Protein 5GUY (pdb70)

Foldseek 3Di:
DEEEEEPLVQLNVLLVVVCVVVVHCYEYDVVNYFLPLVRLLVSLQVRALDYAYAYPQLSSLLSNLVSNVVSNNAHEYEAAQCADPSVVLQDPVRCVVCVVRSDSVNSSLVSNLPGRHQYEYEHEAAEDADAADCQKDWDPPDHDHAYHYSNNVSVVVVVCVPDPTNRSYYTYIHRPPDDD/DEEEEEPCVQLVVLLVVVCLVVVDAYEYEPADPVSVVSVHNYFHHALLPLVSLLVSLLVRAQDYAYEYPQLSSLLSNLVSNVVRNHAHEYEAAQCADPSVVVDDPVCCVVCVVVSVSVNSSLVSNLPGRHFYEYEHEAAEDADADDCQKDWDDPDRDHAHDYSNNVSVVVVVCVPDPTNHSYYTYIHRPPDDD

Secondary structure (DSSP, 8-state):
--EEEES---HHHHHHHHHHTTT--EEEE--EE---HHHHHHHHHHH-TTPEEEE--HHHHHHHHHHHHHTT----EE--TTSGGGGGGS-HHHHHHHHHHHHHHHHHHHHHHTSSS--EEEEE-EEE-SPP-S--EEE-SS----EEEHHHHHHHHHHHHTSS--TTEEEEEEBTT---/--EEEES---HHHHHHHHHHHHT--EEEEE----GGGGT-EEEES-TT-HHHHHHHHHHH-TTPEEEE--HHHHHHHHHHHHHTT----EE--TTSGGGGGGS-HHHHHHHHHHHHHHHHHHHHHHTSSS--EEEEE-EEE-----S--EEE-S-----EEEHHHHHHHHHHHHTSS--TTEEEEEEBTT---

Solvent-accessible surface area: 17509 Å² total

Radius of gyration: 24.45 Å; Cα contacts (8 Å, |Δi|>4): 806; chains: 2; bounding box: 55×35×74 Å

InterPro domains:
  IPR016040 NAD(P)-binding domain [PF13460] (8-190)
  IPR036291 NAD(P)-binding domain superfamily [SSF51735] (5-202)

Structure (mmCIF, N/CA/C/O backbone):
data_5GUY
#
_entry.id   5GUY
#
_cell.length_a   39.686
_cell.length_b   67.836
_cell.length_c   64.381
_cell.angle_alpha   90.00
_cell.angle_beta   90.35
_cell.angle_gamma   90.00
#
_symmetry.space_group_name_H-M   'P 1 21 1'
#
loop_
_entity.id
_entity.type
_entity.pdbx_description
1 polymer 'Uncharacterized protein chuY'
2 water water
#
loop_
_atom_site.group_PDB
_atom_site.id
_atom_site.type_symbol
_atom_site.label_atom_id
_atom_site.label_alt_id
_atom_site.label_comp_id
_atom_site.label_asym_id
_atom_site.label_entity_id
_atom_site.label_seq_id
_atom_site.pdbx_PDB_ins_code
_atom_site.Cartn_x
_atom_site.Cartn_y
_atom_site.Cartn_z
_atom_site.occupancy
_atom_site.B_iso_or_equiv
_atom_site.auth_seq_id
_atom_site.auth_comp_id
_atom_site.auth_asym_id
_atom_site.auth_atom_id
_atom_site.pdbx_PDB_model_num
ATOM 9 N N . THR A 1 2 ? 49.332 42.756 -5.988 1.00 44.16 2 THR A N 1
ATOM 10 C CA . THR A 1 2 ? 48.719 41.498 -5.577 1.00 38.38 2 THR A CA 1
ATOM 11 C C . THR A 1 2 ? 47.595 41.734 -4.577 1.00 34.97 2 THR A C 1
ATOM 12 O O . THR A 1 2 ? 47.716 42.585 -3.690 1.00 36.25 2 THR A O 1
ATOM 16 N N . PRO A 1 3 ? 46.484 40.997 -4.724 1.00 35.21 3 PRO A N 1
ATOM 17 C CA . PRO A 1 3 ? 45.403 41.082 -3.726 1.00 32.77 3 PRO A CA 1
ATOM 18 C C . PRO A 1 3 ? 45.792 40.493 -2.359 1.00 26.44 3 PRO A C 1
ATOM 19 O O . PRO A 1 3 ? 46.481 39.470 -2.262 1.00 25.12 3 PRO A O 1
ATOM 23 N N . TRP A 1 4 ? 45.362 41.167 -1.305 1.00 26.12 4 TRP A N 1
ATOM 24 C CA . TRP A 1 4 ? 45.447 40.624 0.043 1.00 26.67 4 TRP A CA 1
ATOM 25 C C . TRP A 1 4 ? 44.048 40.198 0.457 1.00 26.20 4 TRP A C 1
ATOM 26 O O . TRP A 1 4 ? 43.106 40.975 0.351 1.00 27.25 4 TRP A O 1
ATOM 37 N N . LEU A 1 5 ? 43.911 38.957 0.908 1.00 24.13 5 LEU A N 1
ATOM 38 C CA . LEU A 1 5 ? 42.681 38.506 1.535 1.00 21.62 5 LEU A CA 1
ATOM 39 C C . LEU A 1 5 ? 42.893 38.424 3.048 1.00 23.08 5 LEU A C 1
ATOM 40 O O . LEU A 1 5 ? 43.650 37.577 3.524 1.00 24.42 5 LEU A O 1
ATOM 45 N N . LEU A 1 6 ? 42.242 39.308 3.800 1.00 21.07 6 LEU A N 1
ATOM 46 C CA . LEU A 1 6 ? 42.452 39.383 5.242 1.00 20.83 6 LEU A CA 1
ATOM 47 C C . LEU A 1 6 ? 41.433 38.564 6.010 1.00 21.34 6 LEU A C 1
ATOM 48 O O . LEU A 1 6 ? 40.259 38.542 5.665 1.00 24.07 6 LEU A O 1
ATOM 53 N N . PHE A 1 7 ? 41.898 37.875 7.042 1.00 20.08 7 PHE A N 1
ATOM 54 C CA . PHE A 1 7 ? 41.016 37.235 8.009 1.00 21.77 7 PHE A CA 1
ATOM 55 C C . PHE A 1 7 ? 41.310 37.815 9.396 1.00 22.40 7 PHE A C 1
ATOM 56 O O . PHE A 1 7 ? 42.470 37.981 9.766 1.00 22.53 7 PHE A O 1
ATOM 64 N N . GLY A 1 8 ? 40.262 38.170 10.135 1.00 22.94 8 GLY A N 1
ATOM 65 C CA . GLY A 1 8 ? 40.428 38.831 11.416 1.00 23.55 8 GLY A CA 1
ATOM 66 C C . GLY A 1 8 ? 40.916 40.264 11.303 1.00 25.11 8 GLY A C 1
ATOM 67 O O . GLY A 1 8 ? 41.726 40.713 12.098 1.00 25.01 8 GLY A O 1
ATOM 68 N N . ALA A 1 9 ? 40.400 40.999 10.327 1.00 29.62 9 ALA A N 1
ATOM 69 C CA . ALA A 1 9 ? 40.896 42.342 10.053 1.00 26.91 9 ALA A CA 1
ATOM 70 C C . ALA A 1 9 ? 39.984 43.423 10.606 1.00 32.21 9 ALA A C 1
ATOM 71 O O . ALA A 1 9 ? 39.974 44.545 10.101 1.00 36.23 9 ALA A O 1
ATOM 73 N N . GLY A 1 10 ? 39.214 43.090 11.636 1.00 35.46 10 GLY A N 1
ATOM 74 C CA . GLY A 1 10 ? 38.323 44.054 12.264 1.00 36.97 10 GLY A CA 1
ATOM 75 C C . GLY A 1 10 ? 39.060 45.219 12.902 1.00 37.95 10 GLY A C 1
ATOM 76 O O . GLY A 1 10 ? 38.810 45.578 14.057 1.00 43.90 10 GLY A O 1
ATOM 77 N N . GLY A 1 13 ? 43.046 45.920 15.821 1.00 28.68 13 GLY A N 1
ATOM 78 C CA . GLY A 1 13 ? 44.017 44.836 15.899 1.00 27.19 13 GLY A CA 1
ATOM 79 C C . GLY A 1 13 ? 45.101 44.917 14.836 1.00 26.21 13 GLY A C 1
ATOM 80 O O . GLY A 1 13 ? 45.156 45.876 14.057 1.00 27.58 13 GLY A O 1
ATOM 81 N N . VAL A 1 14 ? 45.972 43.917 14.798 1.00 25.14 14 VAL A N 1
ATOM 82 C CA . VAL A 1 14 ? 46.988 43.851 13.743 1.00 24.55 14 VAL A CA 1
ATOM 83 C C . VAL A 1 14 ? 46.381 43.803 12.330 1.00 22.06 14 VAL A C 1
ATOM 84 O O . VAL A 1 14 ? 46.867 44.459 11.407 1.00 21.99 14 VAL A O 1
ATOM 88 N N . GLY A 1 15 ? 45.302 43.047 12.175 1.00 24.46 15 GLY A N 1
ATOM 89 C CA . GLY A 1 15 ? 44.626 42.922 10.897 1.00 23.27 15 GLY A CA 1
ATOM 90 C C . GLY A 1 15 ? 44.070 44.241 10.405 1.00 25.09 15 GLY A C 1
ATOM 91 O O . GLY A 1 15 ? 44.200 44.576 9.232 1.00 28.22 15 GLY A O 1
ATOM 92 N N . ALA A 1 16 ? 43.457 44.997 11.306 1.00 25.71 16 ALA A N 1
ATOM 93 C CA . ALA A 1 16 ? 42.965 46.324 10.979 1.00 27.44 16 ALA A CA 1
ATOM 94 C C . ALA A 1 16 ? 44.107 47.249 10.547 1.00 29.74 16 ALA A C 1
ATOM 95 O O . ALA A 1 16 ? 43.977 47.984 9.558 1.00 29.81 16 ALA A O 1
ATOM 97 N N . ARG A 1 17 ? 45.220 47.217 11.279 1.00 26.26 17 ARG A N 1
ATOM 98 C CA . ARG A 1 17 ? 46.383 48.025 10.905 1.00 29.07 17 ARG A CA 1
ATOM 99 C C . ARG A 1 17 ? 46.933 47.571 9.552 1.00 26.08 17 ARG A C 1
ATOM 100 O O . ARG A 1 17 ? 47.540 48.344 8.813 1.00 26.73 17 ARG A O 1
ATOM 108 N N . THR A 1 18 ? 46.712 46.305 9.235 1.00 23.97 18 THR A N 1
ATOM 109 C CA . THR A 1 18 ? 47.194 45.753 7.988 1.00 23.76 18 THR A CA 1
ATOM 110 C C . THR A 1 18 ? 46.265 46.213 6.889 1.00 25.42 18 THR A C 1
ATOM 111 O O . THR A 1 18 ? 46.698 46.460 5.770 1.00 25.69 18 THR A O 1
ATOM 115 N N . LEU A 1 19 ? 44.981 46.328 7.218 1.00 26.94 19 LEU A N 1
ATOM 116 C CA . LEU A 1 19 ? 43.997 46.869 6.285 1.00 31.20 19 LEU A CA 1
ATOM 117 C C . LEU A 1 19 ? 44.372 48.294 5.886 1.00 29.66 19 LEU A C 1
ATOM 118 O O . LEU A 1 19 ? 44.318 48.653 4.716 1.00 30.04 19 LEU A O 1
ATOM 123 N N . GLU A 1 20 ? 44.783 49.086 6.867 1.00 29.67 20 GLU A N 1
ATOM 124 C CA . GLU A 1 20 ? 45.199 50.467 6.634 1.00 31.53 20 GLU A CA 1
ATOM 125 C C . GLU A 1 20 ? 46.382 50.613 5.674 1.00 34.58 20 GLU A C 1
ATOM 126 O O . GLU A 1 20 ? 46.308 51.359 4.687 1.00 34.44 20 GLU A O 1
ATOM 132 N N . LEU A 1 21 ? 47.475 49.915 5.969 1.00 35.97 21 LEU A N 1
ATOM 133 C CA . LEU A 1 21 ? 48.620 49.909 5.069 1.00 31.69 21 LEU A CA 1
ATOM 134 C C . LEU A 1 21 ? 48.199 49.580 3.654 1.00 32.64 21 LEU A C 1
ATOM 135 O O . LEU A 1 21 ? 48.599 50.254 2.718 1.00 38.96 21 LEU A O 1
ATOM 140 N N . ALA A 1 22 ? 47.382 48.547 3.499 1.00 33.59 22 ALA A N 1
ATOM 141 C CA . ALA A 1 22 ? 46.924 48.143 2.172 1.00 35.39 22 ALA A CA 1
ATOM 142 C C . ALA A 1 22 ? 46.158 49.282 1.502 1.00 35.15 22 ALA A C 1
ATOM 143 O O . ALA A 1 22 ? 46.349 49.557 0.318 1.00 36.26 22 ALA A O 1
ATOM 145 N N . LEU A 1 23 ? 45.293 49.939 2.268 1.00 37.21 23 LEU A N 1
ATOM 146 C CA . LEU A 1 23 ? 44.499 51.047 1.750 1.00 35.98 23 LEU A CA 1
ATOM 147 C C . LEU A 1 23 ? 45.381 52.240 1.401 1.00 39.11 23 LEU A C 1
ATOM 148 O O . LEU A 1 23 ? 45.175 52.900 0.383 1.00 44.18 23 LEU A O 1
ATOM 153 N N . ALA A 1 24 ? 46.365 52.512 2.252 1.00 35.83 24 ALA A N 1
ATOM 154 C CA . ALA A 1 24 ? 47.281 53.625 2.036 1.00 33.71 24 ALA A CA 1
ATOM 155 C C . ALA A 1 24 ? 48.219 53.347 0.867 1.00 38.30 24 ALA A C 1
ATOM 156 O O . ALA A 1 24 ? 49.057 54.180 0.519 1.00 48.77 24 ALA A O 1
ATOM 158 N N . GLU A 1 25 ? 47.988 52.265 0.177 1.00 37.45 25 GLU A N 1
ATOM 159 C CA . GLU A 1 25 ? 48.824 51.798 -0.880 1.00 39.13 25 GLU A CA 1
ATOM 160 C C . GLU A 1 25 ? 48.049 51.553 -2.094 1.00 35.96 25 GLU A C 1
ATOM 161 O O . GLU A 1 25 ? 48.589 51.240 -3.091 1.00 38.27 25 GLU A O 1
ATOM 167 N N . GLN A 1 26 ? 46.750 51.673 -1.971 1.00 37.93 26 GLN A N 1
ATOM 168 C CA . GLN A 1 26 ? 45.822 51.439 -3.089 1.00 39.99 26 GLN A CA 1
ATOM 169 C C . GLN A 1 26 ? 45.801 49.994 -3.622 1.00 36.11 26 GLN A C 1
ATOM 170 O O . GLN A 1 26 ? 45.521 49.746 -4.798 1.00 36.80 26 GLN A O 1
ATOM 172 N N . ARG A 1 27 ? 46.064 49.051 -2.725 1.00 36.74 27 ARG A N 1
ATOM 173 C CA . ARG A 1 27 ? 46.057 47.628 -3.037 1.00 33.96 27 ARG A CA 1
ATOM 174 C C . ARG A 1 27 ? 44.646 47.063 -2.879 1.00 31.62 27 ARG A C 1
ATOM 175 O O . ARG A 1 27 ? 43.962 47.390 -1.909 1.00 34.89 27 ARG A O 1
ATOM 183 N N . PRO A 1 28 ? 44.198 46.215 -3.825 1.00 28.50 28 PRO A N 1
ATOM 184 C CA . PRO A 1 28 ? 42.873 45.594 -3.682 1.00 26.08 28 PRO A CA 1
ATOM 185 C C . PRO A 1 28 ? 42.856 44.617 -2.506 1.00 31.55 28 PRO A C 1
ATOM 186 O O . PRO A 1 28 ? 43.795 43.843 -2.322 1.00 31.47 28 PRO A O 1
ATOM 190 N N . VAL A 1 29 ? 41.804 44.669 -1.703 1.00 31.07 29 VAL A N 1
ATOM 191 C CA . VAL A 1 29 ? 41.747 43.876 -0.485 1.00 29.31 29 VAL A CA 1
ATOM 192 C C . VAL A 1 29 ? 40.404 43.191 -0.317 1.00 28.67 29 VAL A C 1
ATOM 193 O O . VAL A 1 29 ? 39.364 43.837 -0.420 1.00 29.24 29 VAL A O 1
ATOM 197 N N . VAL A 1 30 ? 40.426 41.885 -0.068 1.00 26.97 30 VAL A N 1
ATOM 198 C CA . VAL A 1 30 ? 39.225 41.182 0.363 1.00 27.30 30 VAL A CA 1
ATOM 199 C C . VAL A 1 30 ? 39.336 40.924 1.865 1.00 29.47 30 VAL A C 1
ATOM 200 O O . VAL A 1 30 ? 40.416 40.633 2.369 1.00 26.60 30 VAL A O 1
ATOM 204 N N . ALA A 1 31 ? 38.233 41.055 2.586 1.00 27.33 31 ALA A N 1
ATOM 205 C CA . ALA A 1 31 ? 38.259 40.802 4.011 1.00 25.02 31 ALA A CA 1
ATOM 206 C C . ALA A 1 31 ? 37.038 39.990 4.371 1.00 29.34 31 ALA A C 1
ATOM 207 O O . ALA A 1 31 ? 35.987 40.173 3.770 1.00 31.15 31 ALA A O 1
ATOM 209 N N . VAL A 1 32 ? 37.178 39.069 5.319 1.00 28.56 32 VAL A N 1
ATOM 210 C CA . VAL A 1 32 ? 36.008 38.498 5.962 1.00 27.18 32 VAL A CA 1
ATOM 211 C C . VAL A 1 32 ? 35.851 39.206 7.291 1.00 29.17 32 VAL A C 1
ATOM 212 O O . VAL A 1 32 ? 36.782 39.259 8.085 1.00 28.32 32 VAL A O 1
ATOM 216 N N . ILE A 1 33 ? 34.678 39.796 7.498 1.00 34.93 33 ILE A N 1
ATOM 217 C CA . ILE A 1 33 ? 34.404 40.609 8.677 1.00 33.20 33 ILE A CA 1
ATOM 218 C C . ILE A 1 33 ? 33.005 40.331 9.211 1.00 35.63 33 ILE A C 1
ATOM 219 O O . ILE A 1 33 ? 32.838 39.893 10.350 1.00 42.29 33 ILE A O 1
ATOM 224 N N . VAL A 1 47 ? 37.155 48.451 0.060 1.00 32.18 47 VAL A N 1
ATOM 225 C CA . VAL A 1 47 ? 37.503 47.027 0.146 1.00 33.73 47 VAL A CA 1
ATOM 226 C C . VAL A 1 47 ? 36.283 46.095 0.135 1.00 29.48 47 VAL A C 1
ATOM 227 O O . VAL A 1 47 ? 35.285 46.365 0.800 1.00 32.28 47 VAL A O 1
ATOM 231 N N . GLN A 1 48 ? 36.386 45.008 -0.634 1.00 26.01 48 GLN A N 1
ATOM 232 C CA . GLN A 1 48 ? 35.353 43.984 -0.735 1.00 24.97 48 GLN A CA 1
ATOM 233 C C . GLN A 1 48 ? 35.223 43.141 0.537 1.00 30.67 48 GLN A C 1
ATOM 234 O O . GLN A 1 48 ? 35.996 42.192 0.752 1.00 30.27 48 GLN A O 1
ATOM 237 N N . VAL A 1 49 ? 34.238 43.474 1.365 1.00 26.58 49 VAL A N 1
ATOM 238 C CA . VAL A 1 49 ? 33.981 42.737 2.598 1.00 28.95 49 VAL A CA 1
ATOM 239 C C . VAL A 1 49 ? 32.953 41.606 2.461 1.00 28.16 49 VAL A C 1
ATOM 240 O O . VAL A 1 49 ? 31.856 41.816 1.975 1.00 31.96 49 VAL A O 1
ATOM 244 N N . PHE A 1 50 ? 33.316 40.404 2.892 1.00 29.56 50 PHE A N 1
ATOM 245 C CA . PHE A 1 50 ? 32.378 39.281 2.950 1.00 28.96 50 PHE A CA 1
ATOM 246 C C . PHE A 1 50 ? 31.887 39.052 4.378 1.00 28.54 50 PHE A C 1
ATOM 247 O O . PHE A 1 50 ? 32.567 39.418 5.344 1.00 31.68 50 PHE A O 1
ATOM 255 N N . CYS A 1 55 ? 35.347 31.020 9.617 1.00 34.06 55 CYS A N 1
ATOM 256 C CA . CYS A 1 55 ? 34.847 29.752 10.162 1.00 39.32 55 CYS A CA 1
ATOM 257 C C . CYS A 1 55 ? 33.683 29.148 9.366 1.00 44.09 55 CYS A C 1
ATOM 258 O O . CYS A 1 55 ? 33.454 27.928 9.391 1.00 42.03 55 CYS A O 1
ATOM 261 N N . ASP A 1 56 ? 32.937 30.017 8.684 1.00 44.24 56 ASP A N 1
ATOM 262 C CA . ASP A 1 56 ? 31.815 29.605 7.853 1.00 40.01 56 ASP A CA 1
ATOM 263 C C . ASP A 1 56 ? 32.379 29.254 6.483 1.00 39.44 56 ASP A C 1
ATOM 264 O O . ASP A 1 56 ? 32.774 30.142 5.725 1.00 39.42 56 ASP A O 1
ATOM 269 N N . ALA A 1 57 ? 32.436 27.966 6.166 1.00 36.60 57 ALA A N 1
ATOM 270 C CA . ALA A 1 57 ? 33.102 27.539 4.938 1.00 36.27 57 ALA A CA 1
ATOM 271 C C . ALA A 1 57 ? 32.544 28.234 3.700 1.00 38.95 57 ALA A C 1
ATOM 272 O O . ALA A 1 57 ? 33.263 28.438 2.725 1.00 38.08 57 ALA A O 1
ATOM 274 N N . SER A 1 58 ? 31.268 28.610 3.747 1.00 39.09 58 SER A N 1
ATOM 275 C CA . SER A 1 58 ? 30.611 29.210 2.595 1.00 38.76 58 SER A CA 1
ATOM 276 C C . SER A 1 58 ? 31.151 30.619 2.392 1.00 38.24 58 SER A C 1
ATOM 277 O O . SER A 1 58 ? 31.490 31.037 1.276 1.00 34.32 58 SER A O 1
ATOM 280 N N . VAL A 1 59 ? 31.226 31.349 3.492 1.00 37.56 59 VAL A N 1
ATOM 281 C CA . VAL A 1 59 ? 31.814 32.668 3.478 1.00 36.87 59 VAL A CA 1
ATOM 282 C C . VAL A 1 59 ? 33.283 32.581 3.063 1.00 33.93 59 VAL A C 1
ATOM 283 O O . VAL A 1 59 ? 33.714 33.276 2.145 1.00 32.34 59 VAL A O 1
ATOM 287 N N . VAL A 1 60 ? 34.038 31.704 3.720 1.00 32.55 60 VAL A N 1
ATOM 288 C CA . VAL A 1 60 ? 35.461 31.547 3.431 1.00 31.98 60 VAL A CA 1
ATOM 289 C C . VAL A 1 60 ? 35.745 31.100 1.989 1.00 30.48 60 VAL A C 1
ATOM 290 O O . VAL A 1 60 ? 36.616 31.666 1.335 1.00 29.67 60 VAL A O 1
ATOM 294 N N . ALA A 1 61 ? 35.005 30.111 1.490 1.00 31.98 61 ALA A N 1
ATOM 295 C CA . ALA A 1 61 ? 35.103 29.719 0.078 1.00 29.85 61 ALA A CA 1
ATOM 296 C C . ALA A 1 61 ? 34.805 30.891 -0.848 1.00 31.42 61 ALA A C 1
ATOM 297 O O . ALA A 1 61 ? 35.515 31.109 -1.833 1.00 32.03 61 ALA A O 1
ATOM 299 N N . ALA A 1 62 ? 33.750 31.638 -0.534 1.00 31.84 62 ALA A N 1
ATOM 300 C CA . ALA A 1 62 ? 33.363 32.791 -1.338 1.00 30.78 62 ALA A CA 1
ATOM 301 C C . ALA A 1 62 ? 34.524 33.765 -1.473 1.00 31.21 62 ALA A C 1
ATOM 302 O O . ALA A 1 62 ? 34.961 34.060 -2.587 1.00 29.95 62 ALA A O 1
ATOM 304 N N . ALA A 1 63 ? 35.040 34.233 -0.334 1.00 32.69 63 ALA A N 1
ATOM 305 C CA . ALA A 1 63 ? 36.138 35.211 -0.306 1.00 28.15 63 ALA A CA 1
ATOM 306 C C . ALA A 1 63 ? 37.421 34.749 -1.008 1.00 26.77 63 ALA A C 1
ATOM 307 O O . ALA A 1 63 ? 38.162 35.567 -1.544 1.00 30.02 63 ALA A O 1
ATOM 309 N N . CYS A 1 64 ? 37.675 33.447 -1.023 1.00 29.72 64 CYS A N 1
ATOM 310 C CA . CYS A 1 64 ? 38.840 32.907 -1.734 1.00 30.48 64 CYS A CA 1
ATOM 311 C C . CYS A 1 64 ? 38.685 33.021 -3.248 1.00 29.96 64 CYS A C 1
ATOM 312 O O . CYS A 1 64 ? 39.664 33.150 -3.982 1.00 30.54 64 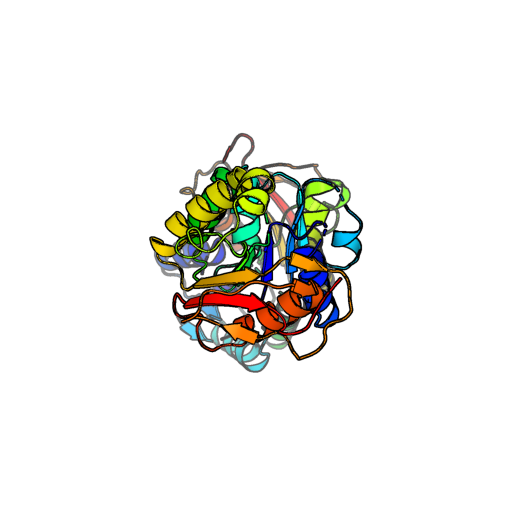CYS A O 1
ATOM 315 N N . ARG A 1 65 ? 37.442 32.968 -3.710 1.00 31.27 65 ARG A N 1
ATOM 316 C CA . ARG A 1 65 ? 37.145 33.193 -5.120 1.00 34.48 65 ARG A CA 1
ATOM 317 C C . ARG A 1 65 ? 37.337 34.676 -5.492 1.00 32.84 65 ARG A C 1
ATOM 318 O O . ARG A 1 65 ? 38.058 34.985 -6.444 1.00 35.90 65 ARG A O 1
ATOM 320 N N . ALA A 1 66 ? 36.713 35.581 -4.734 1.00 29.60 66 ALA A N 1
ATOM 321 C CA . ALA A 1 66 ? 36.844 37.023 -4.973 1.00 27.51 66 ALA A CA 1
ATOM 322 C C . ALA A 1 66 ? 38.296 37.495 -5.007 1.00 28.99 66 ALA A C 1
ATOM 323 O O . ALA A 1 66 ? 38.672 38.286 -5.859 1.00 30.19 66 ALA A O 1
ATOM 325 N N . ALA A 1 67 ? 39.108 36.998 -4.080 1.00 30.97 67 ALA A N 1
ATOM 326 C CA . ALA A 1 67 ? 40.517 37.385 -3.993 1.00 31.48 67 ALA A CA 1
ATOM 327 C C . ALA A 1 67 ? 41.305 37.006 -5.252 1.00 32.77 67 ALA A C 1
ATOM 328 O O . ALA A 1 67 ? 42.157 37.765 -5.717 1.00 32.36 67 ALA A O 1
ATOM 330 N N . GLY A 1 68 ? 41.004 35.836 -5.809 1.00 32.15 68 GLY A N 1
ATOM 331 C CA . GLY A 1 68 ? 41.727 35.342 -6.960 1.00 32.12 68 GLY A CA 1
ATOM 332 C C . GLY A 1 68 ? 42.831 34.415 -6.504 1.00 36.40 68 GLY A C 1
ATOM 333 O O . GLY A 1 68 ? 43.360 34.564 -5.402 1.00 35.07 68 GLY A O 1
ATOM 334 N N . PRO A 1 69 ? 43.204 33.455 -7.355 1.00 34.70 69 PRO A N 1
ATOM 335 C CA . PRO A 1 69 ? 44.158 32.422 -6.955 1.00 33.26 69 PRO A CA 1
ATOM 336 C C . PRO A 1 69 ? 45.556 33.000 -6.787 1.00 31.67 69 PRO A C 1
ATOM 337 O O . PRO A 1 69 ? 46.492 32.286 -6.439 1.00 31.78 69 PRO A O 1
ATOM 341 N N . ASP A 1 70 ? 45.690 34.291 -7.052 1.00 31.38 70 ASP A N 1
ATOM 342 C CA . ASP A 1 70 ? 46.975 34.962 -6.943 1.00 31.00 70 ASP A CA 1
ATOM 343 C C . ASP A 1 70 ? 47.052 35.782 -5.655 1.00 29.56 70 ASP A C 1
ATOM 344 O O . ASP A 1 70 ? 48.047 36.455 -5.392 1.00 29.41 70 ASP A O 1
ATOM 349 N N . ALA A 1 71 ? 45.999 35.716 -4.848 1.00 28.10 71 ALA A N 1
ATOM 350 C CA . ALA A 1 71 ? 45.953 36.470 -3.603 1.00 27.06 71 ALA A CA 1
ATOM 351 C C . ALA A 1 71 ? 46.970 35.963 -2.595 1.00 26.24 71 ALA A C 1
ATOM 352 O O . ALA A 1 71 ? 47.394 34.805 -2.640 1.00 26.31 71 ALA A O 1
ATOM 354 N N . LEU A 1 72 ? 47.374 36.845 -1.692 1.00 25.42 72 LEU A N 1
ATOM 355 C CA . LEU A 1 72 ? 48.081 36.422 -0.499 1.00 22.59 72 LEU A CA 1
ATOM 356 C C . LEU A 1 72 ? 47.077 36.440 0.629 1.00 20.66 72 LEU A C 1
ATOM 357 O O . LEU A 1 72 ? 46.401 37.438 0.830 1.00 21.53 72 LEU A O 1
ATOM 362 N N . ILE A 1 73 ? 46.959 35.340 1.360 1.00 20.72 73 ILE A N 1
ATOM 363 C CA . ILE A 1 73 ? 46.142 35.358 2.565 1.00 19.69 73 ILE A CA 1
ATOM 364 C C . ILE A 1 73 ? 46.936 35.867 3.757 1.00 18.25 73 ILE A C 1
ATOM 365 O O . ILE A 1 73 ? 48.075 35.458 3.985 1.00 17.40 73 ILE A O 1
ATOM 370 N N . ILE A 1 74 ? 46.338 36.779 4.510 1.00 16.68 74 ILE A N 1
ATOM 371 C CA . ILE A 1 74 ? 46.934 37.227 5.758 1.00 16.59 74 ILE A CA 1
ATOM 372 C C . ILE A 1 74 ? 45.964 36.989 6.906 1.00 18.70 74 ILE A C 1
ATOM 373 O O . ILE A 1 74 ? 44.882 37.582 6.956 1.00 19.13 74 ILE A O 1
ATOM 378 N N . SER A 1 75 ? 46.345 36.103 7.816 1.00 16.01 75 SER A N 1
ATOM 379 C CA . SER A 1 75 ? 45.459 35.732 8.908 1.00 17.83 75 SER A CA 1
ATOM 380 C C . SER A 1 75 ? 45.959 36.310 10.217 1.00 15.78 75 SER A C 1
ATOM 381 O O . SER A 1 75 ? 47.114 36.134 10.580 1.00 13.03 75 SER A O 1
ATOM 384 N N . THR A 1 76 ? 45.072 37.010 10.915 1.00 19.36 76 THR A N 1
ATOM 385 C CA . THR A 1 76 ? 45.391 37.634 12.191 1.00 17.64 76 THR A CA 1
ATOM 386 C C . THR A 1 76 ? 44.235 37.459 13.183 1.00 19.75 76 THR A C 1
ATOM 387 O O . THR A 1 76 ? 43.872 38.397 13.897 1.00 24.38 76 THR A O 1
ATOM 399 N N . ASP A 1 82 ? 38.302 29.031 16.405 1.00 28.11 82 ASP A N 1
ATOM 400 C CA . ASP A 1 82 ? 39.667 29.178 16.899 1.00 26.11 82 ASP A CA 1
ATOM 401 C C . ASP A 1 82 ? 40.594 28.381 16.006 1.00 26.75 82 ASP A C 1
ATOM 402 O O . ASP A 1 82 ? 41.094 28.877 14.991 1.00 28.68 82 ASP A O 1
ATOM 404 N N . TYR A 1 83 ? 40.824 27.133 16.392 1.00 26.21 83 TYR A N 1
ATOM 405 C CA . TYR A 1 83 ? 41.500 26.211 15.508 1.00 24.44 83 TYR A CA 1
ATOM 406 C C . TYR A 1 83 ? 40.611 25.978 14.287 1.00 23.42 83 TYR A C 1
ATOM 407 O O . TYR A 1 83 ? 41.098 25.848 13.167 1.00 21.45 83 TYR A O 1
ATOM 416 N N . LEU A 1 84 ? 39.301 25.941 14.512 1.00 27.28 84 LEU A N 1
ATOM 417 C CA . LEU A 1 84 ? 38.361 25.604 13.445 1.00 27.93 84 LEU A CA 1
ATOM 418 C C . LEU A 1 84 ? 38.355 26.656 12.334 1.00 25.96 84 LEU A C 1
ATOM 419 O O . LEU A 1 84 ? 38.302 26.312 11.153 1.00 26.25 84 LEU A O 1
ATOM 421 N N . ALA A 1 85 ? 38.409 27.929 12.715 1.00 29.12 85 ALA A N 1
ATOM 422 C CA . ALA A 1 85 ? 38.426 29.010 11.733 1.00 26.14 85 ALA A CA 1
ATOM 423 C C . ALA A 1 85 ? 39.653 28.880 10.846 1.00 23.76 85 ALA A C 1
ATOM 424 O O . ALA A 1 85 ? 39.559 28.969 9.625 1.00 25.07 85 ALA A O 1
ATOM 426 N N . HIS A 1 86 ? 40.805 28.648 11.462 1.00 23.53 86 HIS A N 1
ATOM 427 C CA . HIS A 1 86 ? 42.057 28.567 10.719 1.00 21.15 86 HIS A CA 1
ATOM 428 C C . HIS A 1 86 ? 42.094 27.409 9.735 1.00 21.32 86 HIS A C 1
ATOM 429 O O . HIS A 1 86 ? 42.521 27.580 8.592 1.00 22.70 86 HIS A O 1
ATOM 436 N N . ARG A 1 87 ? 41.652 26.233 10.172 1.00 21.30 87 ARG A N 1
ATOM 437 C CA . ARG A 1 87 ? 41.702 25.052 9.317 1.00 21.59 87 ARG A CA 1
ATOM 438 C C . ARG A 1 87 ? 40.811 25.244 8.107 1.00 21.52 87 ARG A C 1
ATOM 439 O O . ARG A 1 87 ? 41.156 24.846 6.998 1.00 21.96 87 ARG A O 1
ATOM 447 N N . THR A 1 88 ? 39.660 25.861 8.337 1.00 20.32 88 THR A N 1
ATOM 448 C CA . THR A 1 88 ? 38.753 26.188 7.261 1.00 23.06 88 THR A CA 1
ATOM 449 C C . THR A 1 88 ? 39.449 27.094 6.246 1.00 25.53 88 THR A C 1
ATOM 450 O O . THR A 1 88 ? 39.427 26.835 5.038 1.00 24.52 88 THR A O 1
ATOM 454 N N . VAL A 1 89 ? 40.078 28.150 6.754 1.00 25.56 89 VAL A N 1
ATOM 455 C CA . VAL A 1 89 ? 40.807 29.073 5.907 1.00 23.95 89 VAL A CA 1
ATOM 456 C C . VAL A 1 89 ? 41.891 28.333 5.131 1.00 25.69 89 VAL A C 1
ATOM 457 O O . VAL A 1 89 ? 41.928 28.408 3.902 1.00 28.54 89 VAL A O 1
ATOM 461 N N . ILE A 1 90 ? 42.757 27.609 5.835 1.00 22.75 90 ILE A N 1
ATOM 462 C CA . ILE A 1 90 ? 43.839 26.885 5.167 1.00 23.33 90 ILE A CA 1
ATOM 463 C C . ILE A 1 90 ? 43.284 25.940 4.097 1.00 26.24 90 ILE A C 1
ATOM 464 O O . ILE A 1 90 ? 43.809 25.871 2.986 1.00 26.91 90 ILE A O 1
ATOM 469 N N . ASP A 1 91 ? 42.198 25.243 4.432 1.00 27.13 91 ASP A N 1
ATOM 470 C CA . ASP A 1 91 ? 41.584 24.272 3.528 1.00 25.28 91 ASP A CA 1
ATOM 471 C C . ASP A 1 91 ? 40.898 24.920 2.318 1.00 31.32 91 ASP A C 1
ATOM 472 O O . ASP A 1 91 ? 41.017 24.426 1.194 1.00 31.21 91 ASP A O 1
ATOM 477 N N . GLU A 1 92 ? 40.175 26.015 2.550 1.00 31.17 92 GLU A N 1
ATOM 478 C CA . GLU A 1 92 ? 39.485 26.707 1.464 1.00 32.09 92 GLU A CA 1
ATOM 479 C C . GLU A 1 92 ? 40.459 27.458 0.562 1.00 34.73 92 GLU A C 1
ATOM 480 O O . GLU A 1 92 ? 40.172 27.691 -0.620 1.00 37.49 92 GLU A O 1
ATOM 486 N N . ALA A 1 93 ? 41.605 27.834 1.121 1.00 30.04 93 ALA A N 1
ATOM 487 C CA . ALA A 1 93 ? 42.644 28.495 0.345 1.00 31.16 93 ALA A CA 1
ATOM 488 C C . ALA A 1 93 ? 43.180 27.555 -0.726 1.00 31.86 93 ALA A C 1
ATOM 489 O O . ALA A 1 93 ? 43.331 27.934 -1.886 1.00 31.83 93 ALA A O 1
ATOM 491 N N . GLU A 1 94 ? 43.462 26.322 -0.329 1.00 32.98 94 GLU A N 1
ATOM 492 C CA . GLU A 1 94 ? 44.053 25.344 -1.237 1.00 34.62 94 GLU A CA 1
ATOM 493 C C . GLU A 1 94 ? 43.083 24.842 -2.316 1.00 40.39 94 GLU A C 1
ATOM 494 O O . GLU A 1 94 ? 43.491 24.610 -3.461 1.00 41.71 94 GLU A O 1
ATOM 500 N N . LYS A 1 95 ? 41.810 24.674 -1.952 1.00 38.64 95 LYS A N 1
ATOM 501 C CA . LYS A 1 95 ? 40.782 24.313 -2.916 1.00 35.01 95 LYS A CA 1
ATOM 502 C C . LYS A 1 95 ? 40.715 25.383 -3.995 1.00 40.57 95 LYS A C 1
ATOM 503 O O . LYS A 1 95 ? 40.662 25.070 -5.187 1.00 41.99 95 LYS A O 1
ATOM 509 N N . ALA A 1 96 ? 40.756 26.643 -3.552 1.00 38.67 96 ALA A N 1
ATOM 510 C CA . ALA A 1 96 ? 40.592 27.821 -4.403 1.00 32.24 96 ALA A CA 1
ATOM 511 C C . ALA A 1 96 ? 41.865 28.294 -5.129 1.00 35.29 96 ALA A C 1
ATOM 512 O O . ALA A 1 96 ? 41.900 29.396 -5.676 1.00 34.23 96 ALA A O 1
ATOM 514 N N . GLY A 1 97 ? 42.913 27.479 -5.125 1.00 35.68 97 GLY A N 1
ATOM 515 C CA . GLY A 1 97 ? 44.108 27.788 -5.894 1.00 33.33 97 GLY A CA 1
ATOM 516 C C . GLY A 1 97 ? 45.054 28.847 -5.352 1.00 32.89 97 GLY A C 1
ATOM 517 O O . GLY A 1 97 ? 46.035 29.195 -6.012 1.00 36.37 97 GLY A O 1
ATOM 518 N N . ILE A 1 98 ? 44.774 29.367 -4.163 1.00 31.65 98 ILE A N 1
ATOM 519 C CA . ILE A 1 98 ? 45.711 30.258 -3.475 1.00 30.20 98 ILE A CA 1
ATOM 520 C C . ILE A 1 98 ? 46.906 29.455 -2.961 1.00 25.94 98 ILE A C 1
ATOM 521 O O . ILE A 1 98 ? 46.746 28.355 -2.460 1.00 27.48 98 ILE A O 1
ATOM 526 N N . THR A 1 99 ? 48.107 29.995 -3.099 1.00 27.62 99 THR A N 1
ATOM 527 C CA . THR A 1 99 ? 49.290 29.239 -2.731 1.00 27.73 99 THR A CA 1
ATOM 528 C C . THR A 1 99 ? 50.150 29.922 -1.664 1.00 23.75 99 THR A C 1
ATOM 529 O O . THR A 1 99 ? 51.154 29.364 -1.238 1.00 20.22 99 THR A O 1
ATOM 533 N N . ARG A 1 100 ? 49.765 31.121 -1.233 1.00 23.70 100 ARG A N 1
ATOM 534 C CA . ARG A 1 100 ? 50.576 31.837 -0.238 1.00 24.08 100 ARG A CA 1
ATOM 535 C C . ARG A 1 100 ? 49.827 32.498 0.934 1.00 21.27 100 ARG A C 1
ATOM 536 O O . ARG A 1 100 ? 48.905 33.284 0.737 1.00 21.03 100 ARG A O 1
ATOM 552 N N . ILE A 1 102 ? 50.245 34.270 5.024 1.00 14.04 102 ILE A N 1
ATOM 553 C CA . ILE A 1 102 ? 50.911 34.707 6.239 1.00 13.23 102 ILE A CA 1
ATOM 554 C C . ILE A 1 102 ? 49.959 34.523 7.428 1.00 12.80 102 ILE A C 1
ATOM 555 O O . ILE A 1 102 ? 48.886 35.130 7.482 1.00 11.94 102 ILE A O 1
ATOM 560 N N . LEU A 1 103 ? 50.362 33.668 8.366 1.00 12.32 103 LEU A N 1
ATOM 561 C CA . LEU A 1 103 ? 49.605 33.389 9.584 1.00 11.07 103 LEU A CA 1
ATOM 562 C C . LEU A 1 103 ? 50.256 34.108 10.757 1.00 9.80 103 LEU A C 1
ATOM 563 O O . LEU A 1 103 ? 51.433 33.933 11.018 1.00 9.65 103 LEU A O 1
ATOM 568 N N . VAL A 1 104 ? 49.493 34.933 11.457 1.00 10.70 104 VAL A N 1
ATOM 569 C CA . VAL A 1 104 ? 50.013 35.613 12.628 1.00 9.90 104 VAL A CA 1
ATOM 570 C C . VAL A 1 104 ? 49.448 34.936 13.852 1.00 11.09 104 VAL A C 1
ATOM 571 O O . VAL A 1 104 ? 48.235 34.917 14.041 1.00 13.01 104 VAL A O 1
ATOM 575 N N . THR A 1 105 ? 50.317 34.324 14.655 1.00 12.03 105 THR A N 1
ATOM 576 C CA . THR A 1 105 ? 49.883 33.737 15.919 1.00 11.53 105 THR A CA 1
ATOM 577 C C . THR A 1 105 ? 50.426 34.556 17.070 1.00 12.82 105 THR A C 1
ATOM 578 O O . THR A 1 105 ? 49.970 35.676 17.313 1.00 14.48 105 THR A O 1
ATOM 582 N N . SER A 1 106 ? 51.422 34.021 17.758 1.00 12.81 106 SER A N 1
ATOM 583 C CA . SER A 1 106 ? 51.883 34.634 18.994 1.00 11.96 106 SER A CA 1
ATOM 584 C C . SER A 1 106 ? 53.120 33.900 19.510 1.00 12.01 106 SER A C 1
ATOM 585 O O . SER A 1 106 ? 53.240 32.690 19.321 1.00 10.87 106 SER A O 1
ATOM 588 N N . LEU A 1 107 ? 54.044 34.627 20.140 1.00 12.64 107 LEU A N 1
ATOM 589 C CA . LEU A 1 107 ? 55.076 33.991 20.972 1.00 13.15 107 LEU A CA 1
ATOM 590 C C . LEU A 1 107 ? 54.411 33.041 21.965 1.00 13.61 107 LEU A C 1
ATOM 591 O O . LEU A 1 107 ? 53.357 33.343 22.523 1.00 13.32 107 LEU A O 1
ATOM 596 N N . GLY A 1 108 ? 55.030 31.897 22.205 1.00 14.64 108 GLY A N 1
ATOM 597 C CA . GLY A 1 108 ? 54.412 30.900 23.057 1.00 13.18 108 GLY A CA 1
ATOM 598 C C . GLY A 1 108 ? 53.934 29.728 22.244 1.00 11.39 108 GLY A C 1
ATOM 599 O O . GLY A 1 108 ? 53.831 28.630 22.744 1.00 12.77 108 GLY A O 1
ATOM 600 N N . CYS A 1 109 ? 53.645 29.969 20.976 1.00 12.60 109 CYS A N 1
ATOM 601 C CA . CYS A 1 109 ? 53.123 28.933 20.088 1.00 14.40 109 CYS A CA 1
ATOM 602 C C . CYS A 1 109 ? 54.217 27.989 19.627 1.00 11.71 109 CYS A C 1
ATOM 603 O O . CYS A 1 109 ? 55.386 28.364 19.591 1.00 10.82 109 CYS A O 1
ATOM 606 N N . GLY A 1 110 ? 53.817 26.780 19.248 1.00 11.92 110 GLY A N 1
ATOM 607 C CA . GLY A 1 110 ? 54.751 25.782 18.755 1.00 13.11 110 GLY A CA 1
ATOM 608 C C . GLY A 1 110 ? 55.950 25.587 19.671 1.00 13.21 110 GLY A C 1
ATOM 609 O O . GLY A 1 110 ? 55.821 25.389 20.882 1.00 12.13 110 GLY A O 1
ATOM 610 N N . ASP A 1 111 ? 57.133 25.669 19.088 1.00 14.41 111 ASP A N 1
ATOM 611 C CA . ASP A 1 111 ? 58.348 25.390 19.837 1.00 14.71 111 ASP A CA 1
ATOM 612 C C . ASP A 1 111 ? 58.834 26.553 20.685 1.00 14.32 111 ASP A C 1
ATOM 613 O O . ASP A 1 111 ? 59.879 26.466 21.307 1.00 16.11 111 ASP A O 1
ATOM 618 N N . SER A 1 112 ? 58.082 27.645 20.706 1.00 14.69 112 SER A N 1
ATOM 619 C CA . SER A 1 112 ? 58.400 28.744 21.614 1.00 15.42 112 SER A CA 1
ATOM 620 C C . SER A 1 112 ? 57.674 28.558 22.943 1.00 14.42 112 SER A C 1
ATOM 621 O O . SER A 1 112 ? 57.940 29.285 23.905 1.00 15.00 112 SER A O 1
ATOM 624 N N . TRP A 1 113 ? 56.767 27.575 22.987 1.00 13.59 113 TRP A N 1
ATOM 625 C CA . TRP A 1 113 ? 56.071 27.181 24.227 1.00 13.81 113 TRP A CA 1
ATOM 626 C C . TRP A 1 113 ? 56.942 27.031 25.509 1.00 15.06 113 TRP A C 1
ATOM 627 O O . TRP A 1 113 ? 56.600 27.600 26.538 1.00 15.49 113 TRP A O 1
ATOM 638 N N . PRO A 1 114 ? 58.079 26.305 25.446 1.00 15.69 114 PRO A N 1
ATOM 639 C CA . PRO A 1 1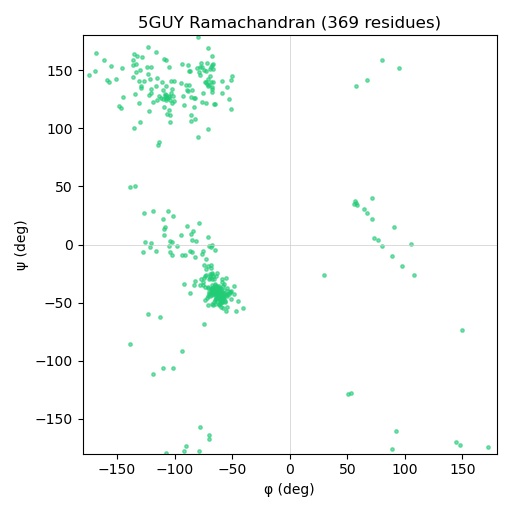14 ? 58.860 26.170 26.682 1.00 15.33 114 PRO A CA 1
ATOM 640 C C . PRO A 1 114 ? 59.434 27.488 27.194 1.00 20.32 114 PRO A C 1
ATOM 641 O O . PRO A 1 114 ? 60.038 27.493 28.261 1.00 25.11 114 PRO A O 1
ATOM 645 N N . PHE A 1 115 ? 59.271 28.578 26.455 1.00 17.67 115 PHE A N 1
ATOM 646 C CA . PHE A 1 115 ? 59.846 29.844 26.875 1.00 19.05 115 PHE A CA 1
ATOM 647 C C . PHE A 1 115 ? 58.792 30.770 27.477 1.00 16.34 115 PHE A C 1
ATOM 648 O O . PHE A 1 115 ? 59.120 31.811 28.032 1.00 15.77 115 PHE A O 1
ATOM 656 N N . LEU A 1 116 ? 57.529 30.377 27.366 1.00 14.35 116 LEU A N 1
ATOM 657 C CA . LEU A 1 116 ? 56.426 31.088 28.005 1.00 14.70 116 LEU A CA 1
ATOM 658 C C . LEU A 1 116 ? 56.488 30.866 29.525 1.00 16.29 116 LEU A C 1
ATOM 659 O O . LEU A 1 116 ? 56.732 29.734 29.959 1.00 19.75 116 LEU A O 1
ATOM 664 N N . SER A 1 117 ? 56.289 31.901 30.344 1.00 13.17 117 SER A N 1
ATOM 665 C CA . SER A 1 117 ? 56.290 31.679 31.801 1.00 15.12 117 SER A CA 1
ATOM 666 C C . SER A 1 117 ? 55.056 30.884 32.213 1.00 15.87 117 SER A C 1
ATOM 667 O O . SER A 1 117 ? 54.025 30.968 31.549 1.00 16.49 117 SER A O 1
ATOM 670 N N . GLU A 1 118 ? 55.165 30.117 33.295 1.00 16.35 118 GLU A N 1
ATOM 671 C CA . GLU A 1 118 ? 54.021 29.388 33.872 1.00 17.31 118 GLU A CA 1
ATOM 672 C C . GLU A 1 118 ? 52.783 30.283 34.034 1.00 17.65 118 GLU A C 1
ATOM 673 O O . GLU A 1 118 ? 51.635 29.846 33.843 1.00 14.74 118 GLU A O 1
ATOM 679 N N . ARG A 1 119 ? 53.035 31.543 34.376 1.00 17.66 119 ARG A N 1
ATOM 680 C CA . ARG A 1 119 ? 51.974 32.509 34.615 1.00 19.24 119 ARG A CA 1
ATOM 681 C C . ARG A 1 119 ? 51.285 32.807 33.283 1.00 17.39 119 ARG A C 1
ATOM 682 O O . ARG A 1 119 ? 50.050 32.871 33.212 1.00 19.42 119 ARG A O 1
ATOM 690 N N . ALA A 1 120 ? 52.081 32.937 32.224 1.00 15.81 120 ALA A N 1
ATOM 691 C CA . ALA A 1 120 ? 51.547 33.146 30.876 1.00 14.16 120 ALA A CA 1
ATOM 692 C C . ALA A 1 120 ? 50.789 31.924 30.341 1.00 13.59 120 ALA A C 1
ATOM 693 O O . ALA A 1 120 ? 49.754 32.062 29.688 1.00 13.35 120 ALA A O 1
ATOM 695 N N . LYS A 1 121 ? 51.312 30.733 30.610 1.00 12.31 121 LYS A N 1
ATOM 696 C CA . LYS A 1 121 ? 50.615 29.503 30.245 1.00 13.11 121 LYS A CA 1
ATOM 697 C C . LYS A 1 121 ? 49.211 29.426 30.879 1.00 15.26 121 LYS A C 1
ATOM 698 O O . LYS A 1 121 ? 48.244 29.104 30.211 1.00 12.16 121 LYS A O 1
ATOM 704 N N . ALA A 1 122 ? 49.111 29.734 32.170 1.00 14.47 122 ALA A N 1
ATOM 705 C CA . ALA A 1 122 ? 47.839 29.659 32.862 1.00 14.44 122 ALA A CA 1
ATOM 706 C C . ALA A 1 122 ? 46.857 30.718 32.362 1.00 14.01 122 ALA A C 1
ATOM 707 O O . ALA A 1 122 ? 45.664 30.500 32.375 1.00 13.51 122 ALA A O 1
ATOM 709 N N . ALA A 1 123 ? 47.371 31.857 31.913 1.00 14.35 123 ALA A N 1
ATOM 710 C CA . ALA A 1 123 ? 46.513 32.944 31.447 1.00 16.85 123 ALA A CA 1
ATOM 711 C C . ALA A 1 123 ? 46.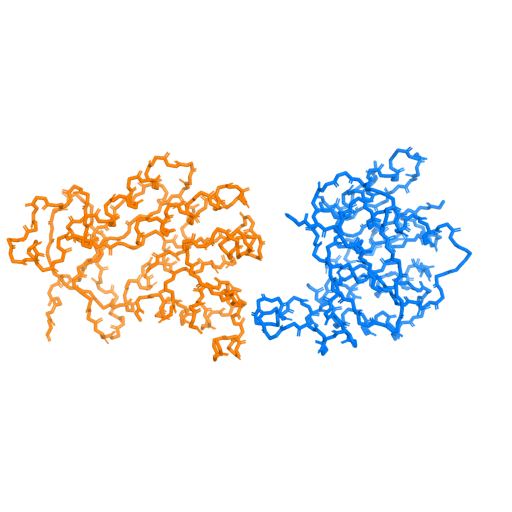122 32.842 29.971 1.00 17.99 123 ALA A C 1
ATOM 712 O O . ALA A 1 123 ? 44.981 33.120 29.613 1.00 16.05 123 ALA A O 1
ATOM 714 N N . PHE A 1 124 ? 47.083 32.470 29.119 1.00 17.30 124 PHE A N 1
ATOM 715 C CA . PHE A 1 124 ? 46.885 32.481 27.669 1.00 14.70 124 PHE A CA 1
ATOM 716 C C . PHE A 1 124 ? 46.957 31.091 27.046 1.00 14.90 124 PHE A C 1
ATOM 717 O O . PHE A 1 124 ? 46.716 30.928 25.850 1.00 14.11 124 PHE A O 1
ATOM 725 N N . GLY A 1 125 ? 47.302 30.104 27.868 1.00 15.18 125 GLY A N 1
ATOM 726 C CA . GLY A 1 125 ? 47.487 28.737 27.423 1.00 13.94 125 GLY A CA 1
ATOM 727 C C . GLY A 1 125 ? 46.493 28.228 26.410 1.00 14.56 125 GLY A C 1
ATOM 728 O O . GLY A 1 125 ? 46.909 27.775 25.345 1.00 15.56 125 GLY A O 1
ATOM 729 N N . GLN A 1 126 ? 45.199 28.309 26.718 1.00 12.54 126 GLN A N 1
ATOM 730 C CA . GLN A 1 126 ? 44.179 27.817 25.803 1.00 11.87 126 GLN A CA 1
ATOM 731 C C . GLN A 1 126 ? 44.310 28.480 24.428 1.00 13.92 126 GLN A C 1
ATOM 732 O O . GLN A 1 126 ? 44.318 27.795 23.406 1.00 14.73 126 GLN A O 1
ATOM 734 N N . ALA A 1 127 ? 44.429 29.807 24.419 1.00 14.19 127 ALA A N 1
ATOM 735 C CA . ALA A 1 127 ? 44.563 30.588 23.189 1.00 12.06 127 ALA A CA 1
ATOM 736 C C . ALA A 1 127 ? 45.824 30.218 22.410 1.00 11.44 127 ALA A C 1
ATOM 737 O O . ALA A 1 127 ? 45.759 29.918 21.229 1.00 12.98 127 ALA A O 1
ATOM 739 N N . VAL A 1 128 ? 46.970 30.228 23.077 1.00 10.56 128 VAL A N 1
ATOM 740 C CA . VAL A 1 128 ? 48.223 29.857 22.438 1.00 10.36 128 VAL A CA 1
ATOM 741 C C . VAL A 1 128 ? 48.203 28.408 21.937 1.00 11.72 128 VAL A C 1
ATOM 742 O O . VAL A 1 128 ? 48.743 28.106 20.872 1.00 11.29 128 VAL A O 1
ATOM 746 N N . ARG A 1 129 ? 47.549 27.519 22.675 1.00 10.77 129 ARG A N 1
ATOM 747 C CA . ARG A 1 129 ? 47.437 26.143 22.220 1.00 11.48 129 ARG A CA 1
ATOM 748 C C . ARG A 1 129 ? 46.571 25.923 20.962 1.00 12.33 129 ARG A C 1
ATOM 749 O O . ARG A 1 129 ? 46.951 25.132 20.101 1.00 11.32 129 ARG A O 1
ATOM 757 N N . GLU A 1 130 ? 45.415 26.596 20.871 1.00 12.81 130 GLU A N 1
ATOM 758 C CA . GLU A 1 130 ? 44.594 26.586 19.657 1.00 12.84 130 GLU A CA 1
ATOM 759 C C . GLU A 1 130 ? 45.367 27.124 18.470 1.00 11.82 130 GLU A C 1
ATOM 760 O O . GLU A 1 130 ? 45.283 26.591 17.381 1.00 12.33 130 GLU A O 1
ATOM 766 N N . LYS A 1 131 ? 46.100 28.211 18.681 1.00 13.07 131 LYS A N 1
ATOM 767 C CA . LYS A 1 131 ? 46.894 28.805 17.605 1.00 13.74 131 LYS A CA 1
ATOM 768 C C . LYS A 1 131 ? 48.080 27.934 17.200 1.00 11.47 131 LYS A C 1
ATOM 769 O O . LYS A 1 131 ? 48.553 27.994 16.059 1.00 12.55 131 LYS A O 1
ATOM 775 N N . THR A 1 132 ? 48.559 27.127 18.137 1.00 10.81 132 THR A N 1
ATOM 776 C CA . THR A 1 132 ? 49.566 26.127 17.821 1.00 11.51 132 THR A CA 1
ATOM 777 C C . THR A 1 132 ? 48.982 25.029 16.900 1.00 10.15 132 THR A C 1
ATOM 778 O O . THR A 1 132 ? 49.658 24.541 16.005 1.00 9.76 132 THR A O 1
ATOM 782 N N . LEU A 1 133 ? 47.724 24.661 17.116 1.00 10.13 133 LEU A N 1
ATOM 783 C CA . LEU A 1 133 ? 47.039 23.744 16.213 1.00 12.28 133 LEU A CA 1
ATOM 784 C C . LEU A 1 133 ? 47.033 24.318 14.786 1.00 12.79 133 LEU A C 1
ATOM 785 O O . LEU A 1 133 ? 47.366 23.627 13.820 1.00 13.56 133 LEU A O 1
ATOM 790 N N . ALA A 1 134 ? 46.691 25.599 14.677 1.00 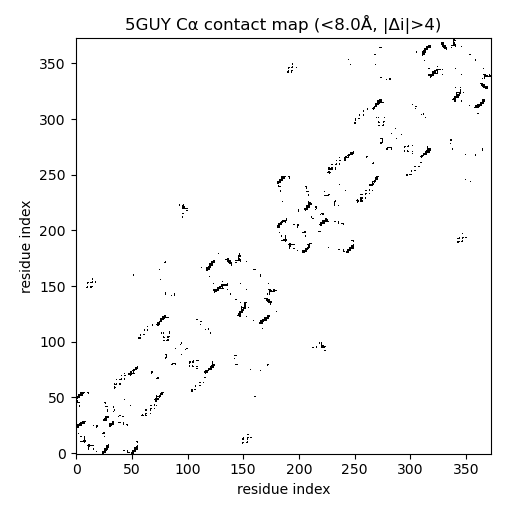11.51 134 ALA A N 1
ATOM 791 C CA . ALA A 1 134 ? 46.628 26.293 13.402 1.00 10.13 134 ALA A CA 1
ATOM 792 C C . ALA A 1 134 ? 47.970 26.270 12.703 1.00 10.95 134 ALA A C 1
ATOM 793 O O . ALA A 1 134 ? 48.032 26.050 11.501 1.00 10.50 134 ALA A O 1
ATOM 795 N N . GLU A 1 135 ? 49.041 26.494 13.465 1.00 10.04 135 GLU A N 1
ATOM 796 C CA . GLU A 1 135 ? 50.392 26.469 12.907 1.00 10.95 135 GLU A CA 1
ATOM 797 C C . GLU A 1 135 ? 50.737 25.115 12.313 1.00 12.09 135 GLU A C 1
ATOM 798 O O . GLU A 1 135 ? 51.330 25.032 11.225 1.00 11.12 135 GLU A O 1
ATOM 804 N N . SER A 1 136 ? 50.400 24.049 13.032 1.00 11.12 136 SER A N 1
ATOM 805 C CA . SER A 1 136 ? 50.828 22.742 12.558 1.00 13.88 136 SER A CA 1
ATOM 806 C C . SER A 1 136 ? 50.035 22.359 11.320 1.00 12.07 136 SER A C 1
ATOM 807 O O . SER A 1 136 ? 50.586 21.774 10.396 1.00 10.24 136 SER A O 1
ATOM 810 N N . TRP A 1 137 ? 48.759 22.726 11.292 1.00 11.61 137 TRP A N 1
ATOM 811 C CA . TRP A 1 137 ? 47.937 22.461 10.119 1.00 13.33 137 TRP A CA 1
ATOM 812 C C . TRP A 1 137 ? 48.538 23.144 8.891 1.00 13.30 137 TRP A C 1
ATOM 813 O O . TRP A 1 137 ? 48.747 22.514 7.855 1.00 13.48 137 TRP A O 1
ATOM 824 N N . LEU A 1 138 ? 48.855 24.427 9.026 1.00 13.53 138 LEU A N 1
ATOM 825 C CA . LEU A 1 138 ? 49.492 25.177 7.950 1.00 11.98 138 LEU A CA 1
ATOM 826 C C . LEU A 1 138 ? 50.868 24.625 7.589 1.00 12.28 138 LEU A C 1
ATOM 827 O O . LEU A 1 138 ? 51.254 24.623 6.422 1.00 15.08 138 LEU A O 1
ATOM 832 N N . GLN A 1 139 ? 51.611 24.160 8.586 1.00 11.05 139 GLN A N 1
ATOM 833 C CA . GLN A 1 139 ? 52.947 23.632 8.349 1.00 13.26 139 GLN A CA 1
ATOM 834 C C . GLN A 1 139 ? 52.939 22.282 7.618 1.00 15.14 139 GLN A C 1
ATOM 835 O O . GLN A 1 139 ? 53.948 21.869 7.032 1.00 15.58 139 GLN A O 1
ATOM 841 N N . THR A 1 140 ? 51.798 21.610 7.647 1.00 12.32 140 THR A N 1
ATOM 842 C CA . THR A 1 140 ? 51.632 20.361 6.930 1.00 14.66 140 THR A CA 1
ATOM 843 C C . THR A 1 140 ? 50.716 20.533 5.705 1.00 15.33 140 THR A C 1
ATOM 844 O O . THR A 1 140 ? 50.242 19.563 5.132 1.00 15.58 140 THR A O 1
ATOM 848 N N . SER A 1 141 ? 50.479 21.782 5.312 1.00 17.24 141 SER A N 1
ATOM 849 C CA . SER A 1 141 ? 49.723 22.090 4.096 1.00 18.92 141 SER A CA 1
ATOM 850 C C . SER A 1 141 ? 50.684 22.190 2.919 1.00 19.51 141 SER A C 1
ATOM 851 O O . SER A 1 141 ? 51.870 21.899 3.052 1.00 19.81 141 SER A O 1
ATOM 854 N N . GLN A 1 142 ? 50.173 22.607 1.766 1.00 22.50 142 GLN A N 1
ATOM 855 C CA . GLN A 1 142 ? 51.032 22.817 0.607 1.00 23.65 142 GLN A CA 1
ATOM 856 C C . GLN A 1 142 ? 51.186 24.294 0.267 1.00 22.56 142 GLN A C 1
ATOM 857 O O . GLN A 1 142 ? 51.757 24.648 -0.752 1.00 23.24 142 GLN A O 1
ATOM 863 N N . LEU A 1 143 ? 50.684 25.153 1.143 1.00 21.60 143 LEU A N 1
ATOM 864 C CA . LEU A 1 143 ? 50.851 26.585 0.985 1.00 19.39 143 LEU A CA 1
ATOM 865 C C . LEU A 1 143 ? 52.295 27.042 1.190 1.00 19.56 143 LEU A C 1
ATOM 866 O O . LEU A 1 143 ? 53.030 26.501 2.004 1.00 20.56 143 LEU A O 1
ATOM 871 N N . ASP A 1 144 ? 52.702 28.047 0.437 1.00 17.73 144 ASP A N 1
ATOM 872 C CA . ASP A 1 144 ? 53.901 28.783 0.766 1.00 17.74 144 ASP A CA 1
ATOM 873 C C . ASP A 1 144 ? 53.460 29.676 1.919 1.00 18.57 144 ASP A C 1
ATOM 874 O O . ASP A 1 144 ? 52.507 30.425 1.785 1.00 18.46 144 ASP A O 1
ATOM 879 N N . TYR A 1 145 ? 54.126 29.574 3.062 1.00 17.77 145 TYR A N 1
ATOM 880 C CA . TYR A 1 145 ? 53.650 30.247 4.259 1.00 14.35 145 TYR A CA 1
ATOM 881 C C . TYR A 1 145 ? 54.778 30.929 5.023 1.00 12.17 145 TYR A C 1
ATOM 882 O O . TYR A 1 145 ? 55.925 30.548 4.928 1.00 12.51 145 TYR A O 1
ATOM 891 N N . ALA A 1 146 ? 54.423 31.958 5.770 1.00 12.06 146 ALA A N 1
ATOM 892 C CA . ALA A 1 146 ? 55.271 32.473 6.827 1.00 12.47 146 ALA A CA 1
ATOM 893 C C . ALA A 1 146 ? 54.410 32.500 8.076 1.00 11.27 146 ALA A C 1
ATOM 894 O O . ALA A 1 146 ? 53.214 32.805 7.996 1.00 10.13 146 ALA A O 1
ATOM 896 N N . ILE A 1 147 ? 55.004 32.147 9.216 1.00 10.20 147 ILE A N 1
ATOM 897 C CA . ILE A 1 147 ? 54.325 32.268 10.496 1.00 9.92 147 ILE A CA 1
ATOM 898 C C . ILE A 1 147 ? 55.006 33.366 11.322 1.00 11.45 147 ILE A C 1
ATOM 899 O O . ILE A 1 147 ? 56.240 33.345 11.500 1.00 10.99 147 ILE A O 1
ATOM 904 N N . LEU A 1 148 ? 54.207 34.337 11.787 1.00 8.91 148 LEU A N 1
ATOM 905 C CA . LEU A 1 148 ? 54.689 35.413 12.676 1.00 10.66 148 LEU A CA 1
ATOM 906 C C . LEU A 1 148 ? 54.207 35.259 14.127 1.00 11.08 148 LEU A C 1
ATOM 907 O O . LEU A 1 148 ? 52.999 35.143 14.410 1.00 11.73 148 LEU A O 1
ATOM 912 N N . ARG A 1 149 ? 55.156 35.276 15.046 1.00 10.58 149 ARG A N 1
ATOM 913 C CA . ARG A 1 149 ? 54.854 35.115 16.466 1.00 12.93 149 ARG A CA 1
ATOM 914 C C . ARG A 1 149 ? 55.179 36.396 17.217 1.00 11.15 149 ARG A C 1
ATOM 915 O O . ARG A 1 149 ? 56.270 36.539 17.738 1.00 12.76 149 ARG A O 1
ATOM 923 N N . PRO A 1 150 ? 54.241 37.340 17.250 1.00 12.01 150 PRO A N 1
ATOM 924 C CA . PRO A 1 150 ? 54.455 38.635 17.907 1.00 12.77 150 PRO A CA 1
ATOM 925 C C . PRO A 1 150 ? 54.553 38.446 19.406 1.00 13.27 150 PRO A C 1
ATOM 926 O O . PRO A 1 150 ? 53.990 37.483 19.926 1.00 11.79 150 PRO A O 1
ATOM 930 N N . GLY A 1 151 ? 55.264 39.337 20.088 1.00 13.03 151 GLY A N 1
ATOM 931 C CA . GLY A 1 151 ? 55.204 39.383 21.538 1.00 15.41 151 GLY A CA 1
ATOM 932 C C . GLY A 1 151 ? 53.925 40.079 21.983 1.00 13.21 151 GLY A C 1
ATOM 933 O O . GLY A 1 151 ? 52.956 40.122 21.234 1.00 14.57 151 GLY A O 1
ATOM 934 N N . GLY A 1 152 ? 53.926 40.621 23.197 1.00 13.86 152 GLY A N 1
ATOM 935 C CA . GLY A 1 152 ? 52.812 41.401 23.703 1.00 13.02 152 GLY A CA 1
ATOM 936 C C . GLY A 1 152 ? 52.416 42.513 22.757 1.00 14.26 152 GLY A C 1
ATOM 937 O O . GLY A 1 152 ? 53.238 43.337 22.348 1.00 14.02 152 GLY A O 1
ATOM 938 N N . LEU A 1 153 ? 51.147 42.530 22.378 1.00 14.97 153 LEU A N 1
ATOM 939 C CA . LEU A 1 153 ? 50.684 43.522 21.414 1.00 16.69 153 LEU A CA 1
ATOM 940 C C . LEU A 1 153 ? 50.361 44.848 22.084 1.00 16.90 153 LEU A C 1
ATOM 941 O O . LEU A 1 153 ? 49.511 44.920 22.951 1.00 18.55 153 LEU A O 1
ATOM 946 N N . LEU A 1 154 ? 51.072 45.891 21.691 1.00 17.66 154 LEU A N 1
ATOM 947 C CA . LEU A 1 154 ? 50.749 47.236 22.129 1.00 18.38 154 LEU A CA 1
ATOM 948 C C . LEU A 1 154 ? 50.146 48.004 20.953 1.00 23.13 154 LEU A C 1
ATOM 949 O O . LEU A 1 154 ? 50.344 47.630 19.790 1.00 23.90 154 LEU A O 1
ATOM 954 N N . ASP A 1 155 ? 49.397 49.064 21.243 1.00 24.17 155 ASP A N 1
ATOM 955 C CA . ASP A 1 155 ? 48.735 49.822 20.177 1.00 27.20 155 ASP A CA 1
ATOM 956 C C . ASP A 1 155 ? 49.359 51.186 19.836 1.00 26.35 155 ASP A C 1
ATOM 957 O O . ASP A 1 155 ? 48.673 52.093 19.371 1.00 27.53 155 ASP A O 1
ATOM 962 N N . GLY A 1 156 ? 50.666 51.313 20.042 1.00 26.95 156 GLY A N 1
ATOM 963 C CA . GLY A 1 156 ? 51.381 52.511 19.637 1.00 28.42 156 GLY A CA 1
ATOM 964 C C . GLY A 1 156 ? 51.528 52.620 18.126 1.00 31.32 156 GLY A C 1
ATOM 965 O O . GLY A 1 156 ? 51.246 51.668 17.378 1.00 28.83 156 GLY A O 1
ATOM 966 N N . ALA A 1 157 ? 51.959 53.790 17.665 1.00 28.67 157 ALA A N 1
ATOM 967 C CA . ALA A 1 157 ? 52.182 53.977 16.244 1.00 28.77 157 ALA A CA 1
ATOM 968 C C . ALA A 1 157 ? 53.422 53.175 15.889 1.00 27.61 157 ALA A C 1
ATOM 969 O O . ALA A 1 157 ? 54.252 52.897 16.751 1.00 27.03 157 ALA A O 1
ATOM 971 N N . ALA A 1 158 ? 53.550 52.787 14.629 1.00 27.33 158 ALA A N 1
ATOM 972 C CA . ALA A 1 158 ? 54.672 51.944 14.256 1.00 25.07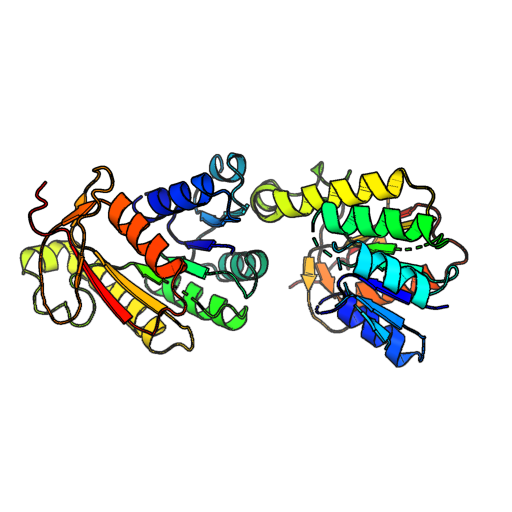 158 ALA A CA 1
ATOM 973 C C . ALA A 1 158 ? 55.985 52.664 14.429 1.00 27.19 158 ALA A C 1
ATOM 974 O O . ALA A 1 158 ? 56.213 53.706 13.824 1.00 32.70 158 ALA A O 1
ATOM 976 N N . THR A 1 159 ? 56.855 52.106 15.262 1.00 28.31 159 THR A N 1
ATOM 977 C CA . THR A 1 159 ? 58.279 52.420 15.184 1.00 25.74 159 THR A CA 1
ATOM 978 C C . THR A 1 159 ? 58.724 51.754 13.886 1.00 27.20 159 THR A C 1
ATOM 979 O O . THR A 1 159 ? 57.893 51.338 13.089 1.00 36.38 159 THR A O 1
ATOM 983 N N . GLY A 1 160 ? 60.010 51.628 13.630 1.00 23.82 160 GLY A N 1
ATOM 984 C CA . GLY A 1 160 ? 60.392 50.737 12.546 1.00 20.84 160 GLY A CA 1
ATOM 985 C C . GLY A 1 160 ? 61.385 49.786 13.160 1.00 25.27 160 GLY A C 1
ATOM 986 O O . GLY A 1 160 ? 62.262 49.262 12.492 1.00 23.88 160 GLY A O 1
ATOM 987 N N . LYS A 1 161 ? 61.256 49.588 14.468 1.00 25.89 161 LYS A N 1
ATOM 988 C CA . LYS A 1 161 ? 62.338 49.006 15.245 1.00 28.28 161 LYS A CA 1
ATOM 989 C C . LYS A 1 161 ? 62.133 47.536 15.629 1.00 24.84 161 LYS A C 1
ATOM 990 O O . LYS A 1 161 ? 62.959 46.951 16.319 1.00 25.67 161 LYS A O 1
ATOM 996 N N . ALA A 1 162 ? 61.042 46.946 15.165 1.00 22.20 162 ALA A N 1
ATOM 997 C CA . ALA A 1 162 ? 60.753 45.547 15.453 1.00 23.84 162 ALA A CA 1
ATOM 998 C C . ALA A 1 162 ? 61.663 44.580 14.688 1.00 22.88 162 ALA A C 1
ATOM 999 O O . ALA A 1 162 ? 61.941 44.773 13.512 1.00 24.46 162 ALA A O 1
ATOM 1001 N N . GLN A 1 163 ? 62.100 43.516 15.349 1.00 25.49 163 GLN A N 1
ATOM 1002 C CA . GLN A 1 163 ? 62.950 42.535 14.682 1.00 24.73 163 GLN A CA 1
ATOM 1003 C C . GLN A 1 163 ? 62.291 41.174 14.442 1.00 23.41 163 GLN A C 1
ATOM 1004 O O . GLN A 1 163 ? 61.525 40.670 15.268 1.00 21.95 163 GLN A O 1
ATOM 1010 N N . ARG A 1 164 ? 62.562 40.622 13.264 1.00 23.52 164 ARG A N 1
ATOM 1011 C CA . ARG A 1 164 ? 62.231 39.245 12.951 1.00 22.40 164 ARG A CA 1
ATOM 1012 C C . ARG A 1 164 ? 63.355 38.376 13.517 1.00 22.69 164 ARG A C 1
ATOM 1013 O O . ARG A 1 164 ? 64.538 38.614 13.256 1.00 21.76 164 ARG A O 1
ATOM 1021 N N . ILE A 1 165 ? 62.988 37.391 14.323 1.00 17.40 165 ILE A N 1
ATOM 1022 C CA . ILE A 1 165 ? 63.980 36.581 14.984 1.00 20.50 165 ILE A CA 1
ATOM 1023 C C . ILE A 1 165 ? 63.682 35.107 14.759 1.00 21.07 165 ILE A C 1
ATOM 1024 O O . ILE A 1 165 ? 62.533 34.672 14.883 1.00 18.63 165 ILE A O 1
ATOM 1029 N N . GLN A 1 166 ? 64.711 34.334 14.422 1.00 24.09 166 GLN A N 1
ATOM 1030 C CA . GLN A 1 166 ? 64.550 32.879 14.339 1.00 24.97 166 GLN A CA 1
ATOM 1031 C C . GLN A 1 166 ? 65.483 32.132 15.285 1.00 24.96 166 GLN A C 1
ATOM 1032 O O . GLN A 1 166 ? 66.542 32.636 15.632 1.00 26.09 166 GLN A O 1
ATOM 1038 N N . ASN A 1 167 ? 65.069 30.937 15.700 1.00 28.72 167 ASN A N 1
ATOM 1039 C CA . ASN A 1 167 ? 65.931 30.013 16.449 1.00 32.90 167 ASN A CA 1
ATOM 1040 C C . ASN A 1 167 ? 66.465 30.620 17.740 1.00 32.65 167 ASN A C 1
ATOM 1041 O O . ASN A 1 167 ? 67.605 30.370 18.136 1.00 34.93 167 ASN A O 1
ATOM 1046 N N . GLN A 1 168 ? 65.655 31.431 18.396 1.00 29.87 168 GLN A N 1
ATOM 1047 C CA . GLN A 1 168 ? 66.156 32.164 19.531 1.00 26.56 168 GLN A CA 1
ATOM 1048 C C . GLN A 1 168 ? 65.042 32.435 20.513 1.00 26.69 168 GLN A C 1
ATOM 1049 O O . GLN A 1 168 ? 63.911 32.677 20.115 1.00 30.13 168 GLN A O 1
ATOM 1055 N N . GLU A 1 169 ? 65.373 32.367 21.797 1.00 26.67 169 GLU A N 1
ATOM 1056 C CA . GLU A 1 169 ? 64.473 32.756 22.874 1.00 24.70 169 GLU A CA 1
ATOM 1057 C C . GLU A 1 169 ? 64.180 34.260 22.820 1.00 24.31 169 GLU A C 1
ATOM 1058 O O . GLU A 1 169 ? 65.097 35.072 22.886 1.00 24.30 169 GLU A O 1
ATOM 1064 N N . CYS A 1 170 ? 62.905 34.620 22.693 1.00 22.43 170 CYS A N 1
ATOM 1065 C CA . CYS A 1 170 ? 62.489 36.021 22.703 1.00 21.83 170 CYS A CA 1
ATOM 1066 C C . CYS A 1 170 ? 61.470 36.304 23.771 1.00 18.65 170 CYS A C 1
ATOM 1067 O O . CYS A 1 170 ? 60.617 35.475 24.063 1.00 19.32 170 CYS A O 1
ATOM 1070 N N . HIS A 1 171 ? 61.538 37.509 24.309 1.00 16.80 171 HIS A N 1
ATOM 1071 C CA . HIS A 1 171 ? 60.521 38.013 25.200 1.00 19.31 171 HIS A CA 1
ATOM 1072 C C . HIS A 1 171 ? 60.397 39.502 24.939 1.00 18.74 171 HIS A C 1
ATOM 1073 O O . HIS A 1 171 ? 61.389 40.224 24.982 1.00 18.03 171 HIS A O 1
ATOM 1080 N N . GLY A 1 172 ? 59.185 39.970 24.682 1.00 17.26 172 GLY A N 1
ATOM 1081 C CA . GLY A 1 172 ? 59.006 41.384 24.424 1.00 16.95 172 GLY A CA 1
ATOM 1082 C C . GLY A 1 172 ? 57.627 41.819 23.968 1.00 15.66 172 GLY A C 1
ATOM 1083 O O . GLY A 1 172 ? 56.672 41.039 23.929 1.00 14.06 172 GLY A O 1
ATOM 1084 N N . PHE A 1 173 ? 57.538 43.098 23.634 1.00 14.47 173 PHE A N 1
ATOM 1085 C CA . PHE A 1 173 ? 56.319 43.686 23.117 1.00 14.93 173 PHE A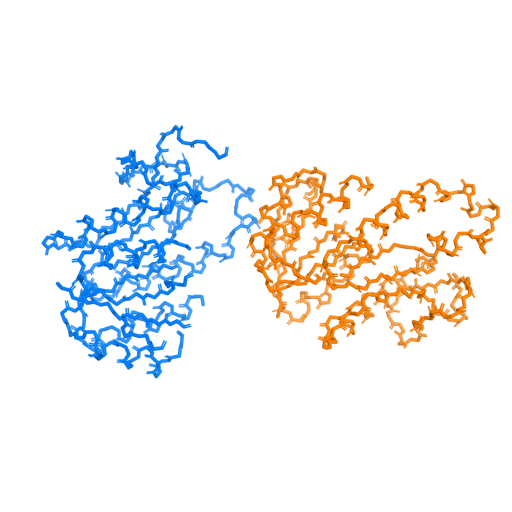 CA 1
ATOM 1086 C C . PHE A 1 173 ? 56.563 44.170 21.691 1.00 16.01 173 PHE A C 1
ATOM 1087 O O . PHE A 1 173 ? 57.713 44.278 21.231 1.00 16.25 173 PHE A O 1
ATOM 1095 N N . ILE A 1 174 ? 55.481 44.459 20.989 1.00 14.07 174 ILE A N 1
ATOM 1096 C CA . ILE A 1 174 ? 55.580 44.982 19.637 1.00 14.76 174 ILE A CA 1
ATOM 1097 C C . ILE A 1 174 ? 54.286 45.720 19.331 1.00 15.66 174 ILE A C 1
ATOM 1098 O O . ILE A 1 174 ? 53.208 45.288 19.748 1.00 16.28 174 ILE A O 1
ATOM 1103 N N . ASN A 1 175 ? 54.385 46.859 18.652 1.00 17.18 175 ASN A N 1
ATOM 1104 C CA . ASN A 1 175 ? 53.177 47.580 18.249 1.00 17.38 175 ASN A CA 1
ATOM 1105 C C . ASN A 1 175 ? 52.472 46.825 17.143 1.00 18.95 175 ASN A C 1
ATOM 1106 O O . ASN A 1 175 ? 53.131 46.221 16.279 1.00 19.84 175 ASN A O 1
ATOM 1111 N N . ARG A 1 176 ? 51.142 46.829 17.177 1.00 18.97 176 ARG A N 1
ATOM 1112 C CA . ARG A 1 176 ? 50.349 46.163 16.146 1.00 18.93 176 ARG A CA 1
ATOM 1113 C C . ARG A 1 176 ? 50.730 46.648 14.740 1.00 18.40 176 ARG A C 1
ATOM 1114 O O . ARG A 1 176 ? 50.785 45.868 13.795 1.00 20.14 176 ARG A O 1
ATOM 1122 N N . ALA A 1 177 ? 51.022 47.937 14.626 1.00 20.77 177 ALA A N 1
ATOM 1123 C CA . ALA A 1 177 ? 51.350 48.556 13.351 1.00 21.72 177 ALA A CA 1
ATOM 1124 C C . ALA A 1 177 ? 52.694 48.108 12.804 1.00 20.60 177 ALA A C 1
ATOM 1125 O O . ALA A 1 177 ? 52.918 48.161 11.601 1.00 20.67 177 ALA A O 1
ATOM 1127 N N . ASP A 1 178 ? 53.603 47.690 13.679 1.00 20.83 178 ASP A N 1
ATOM 1128 C CA . ASP A 1 178 ? 54.880 47.148 13.214 1.00 17.95 178 ASP A CA 1
ATOM 1129 C C . ASP A 1 178 ? 54.754 45.728 12.711 1.00 16.51 178 ASP A C 1
ATOM 1130 O O . ASP A 1 178 ? 55.513 45.299 11.849 1.00 16.98 178 ASP A O 1
ATOM 1135 N N . VAL A 1 179 ? 53.806 44.986 13.268 1.00 17.86 179 VAL A N 1
ATOM 1136 C CA . VAL A 1 179 ? 53.548 43.649 12.779 1.00 16.27 179 VAL A CA 1
ATOM 1137 C C . VAL A 1 179 ? 52.980 43.821 11.378 1.00 17.53 179 VAL A C 1
ATOM 1138 O O . VAL A 1 179 ? 53.299 43.047 10.468 1.00 17.76 179 VAL A O 1
ATOM 1142 N N . ALA A 1 180 ? 52.158 44.853 11.208 1.00 16.43 180 ALA A N 1
ATOM 1143 C CA . ALA A 1 180 ? 51.608 45.184 9.896 1.00 17.87 180 ALA A CA 1
ATOM 1144 C C . ALA A 1 180 ? 52.722 45.486 8.891 1.00 16.46 180 ALA A C 1
ATOM 1145 O O . ALA A 1 180 ? 52.697 44.999 7.773 1.00 18.01 180 ALA A O 1
ATOM 1147 N N . ALA A 1 181 ? 53.714 46.258 9.310 1.00 17.19 181 ALA A N 1
ATOM 1148 C CA . ALA A 1 181 ? 54.847 46.608 8.458 1.00 16.74 181 ALA A CA 1
ATOM 1149 C C . ALA A 1 181 ? 55.692 45.394 8.094 1.00 18.94 181 ALA A C 1
ATOM 1150 O O . ALA A 1 181 ? 56.243 45.319 6.996 1.00 20.91 181 ALA A O 1
ATOM 1152 N N . HIS A 1 182 ? 55.808 44.444 9.018 1.00 19.09 182 HIS A N 1
ATOM 1153 C CA . HIS A 1 182 ? 56.568 43.235 8.747 1.00 15.89 182 HIS A CA 1
ATOM 1154 C C . HIS A 1 182 ? 55.793 42.305 7.828 1.00 16.57 182 HIS A C 1
ATOM 1155 O O . HIS A 1 182 ? 56.384 41.614 6.997 1.00 16.41 182 HIS A O 1
ATOM 1162 N N . ILE A 1 183 ? 54.469 42.299 7.985 1.00 15.89 183 ILE A N 1
ATOM 1163 C CA . ILE A 1 183 ? 53.581 41.554 7.095 1.00 16.08 183 ILE A CA 1
ATOM 1164 C C . ILE A 1 183 ? 53.755 42.038 5.664 1.00 17.86 183 ILE A C 1
ATOM 1165 O O . ILE A 1 183 ? 53.826 41.239 4.731 1.00 18.47 183 ILE A O 1
ATOM 1170 N N . HIS A 1 184 ? 53.839 43.357 5.508 1.00 19.49 184 HIS A N 1
ATOM 1171 C CA . HIS A 1 184 ? 54.001 43.987 4.208 1.00 20.09 184 HIS A CA 1
ATOM 1172 C C . HIS A 1 184 ? 55.344 43.639 3.571 1.00 20.60 184 HIS A C 1
ATOM 1173 O O . HIS A 1 184 ? 55.442 43.407 2.362 1.00 20.77 184 HIS A O 1
ATOM 1180 N N . GLU A 1 185 ? 56.384 43.612 4.389 1.00 20.34 185 GLU A N 1
ATOM 1181 C CA . GLU A 1 185 ? 57.702 43.304 3.882 1.00 19.36 185 GLU A CA 1
ATOM 1182 C C . GLU A 1 185 ? 57.729 41.868 3.385 1.00 21.09 185 GLU A C 1
ATOM 1183 O O . GLU A 1 185 ? 58.292 41.590 2.322 1.00 20.89 185 GLU A O 1
ATOM 1189 N N . LEU A 1 186 ? 57.100 40.971 4.147 1.00 17.80 186 LEU A N 1
ATOM 1190 C CA . LEU A 1 186 ? 57.024 39.561 3.793 1.00 15.39 186 LEU A CA 1
ATOM 1191 C C . LEU A 1 186 ? 56.230 39.375 2.504 1.00 19.32 186 LEU A C 1
ATOM 1192 O O . LEU A 1 186 ? 56.630 38.638 1.606 1.00 18.73 186 LEU A O 1
ATOM 1197 N N . ALA A 1 187 ? 55.106 40.072 2.417 1.00 19.51 187 ALA A N 1
ATOM 1198 C CA . ALA A 1 187 ? 54.291 40.075 1.219 1.00 18.82 187 ALA A CA 1
ATOM 1199 C C . ALA A 1 187 ? 55.075 40.446 -0.051 1.00 21.69 187 ALA A C 1
ATOM 1200 O O . ALA A 1 187 ? 54.860 39.848 -1.095 1.00 25.69 187 ALA A O 1
ATOM 1202 N N . ASN A 1 188 ? 55.986 41.416 0.032 1.00 23.55 188 ASN A N 1
ATOM 1203 C CA . ASN A 1 188 ? 56.770 41.833 -1.150 1.00 24.26 188 ASN A CA 1
ATOM 1204 C C . ASN A 1 188 ? 57.886 40.881 -1.541 1.00 22.67 188 ASN A C 1
ATOM 1205 O O . ASN A 1 188 ? 58.513 41.053 -2.581 1.00 24.19 188 ASN A O 1
ATOM 1210 N N . ALA A 1 189 ? 58.142 39.891 -0.696 1.00 23.00 189 ALA A N 1
ATOM 1211 C CA . ALA A 1 189 ? 59.199 38.926 -0.948 1.00 20.37 189 ALA A CA 1
ATOM 1212 C C . ALA A 1 189 ? 58.783 37.983 -2.066 1.00 19.42 189 ALA A C 1
ATOM 1213 O O . ALA A 1 189 ? 57.590 37.719 -2.250 1.00 23.02 189 ALA A O 1
ATOM 1215 N N . PRO A 1 190 ? 59.762 37.493 -2.833 1.00 17.35 190 PRO A N 1
ATOM 1216 C CA . PRO A 1 190 ? 59.505 36.546 -3.915 1.00 20.51 190 PRO A CA 1
ATOM 1217 C C . PRO A 1 190 ? 58.839 35.253 -3.435 1.00 23.36 190 PRO A C 1
ATOM 1218 O O . PRO A 1 190 ? 58.059 34.662 -4.181 1.00 27.35 190 PRO A O 1
ATOM 1222 N N . ALA A 1 191 ? 59.141 34.817 -2.222 1.00 19.66 191 ALA A N 1
ATOM 1223 C CA . ALA A 1 191 ? 58.461 33.670 -1.656 1.00 19.00 191 ALA A CA 1
ATOM 1224 C C . ALA A 1 191 ? 58.532 33.759 -0.143 1.00 17.15 191 ALA A C 1
ATOM 1225 O O . ALA A 1 191 ? 59.440 34.372 0.393 1.00 18.00 191 ALA A O 1
ATOM 1227 N N . LEU A 1 192 ? 57.570 33.149 0.540 1.00 17.98 192 LEU A N 1
ATOM 1228 C CA . LEU A 1 192 ? 57.560 33.136 1.994 1.00 15.86 192 LEU A CA 1
ATOM 1229 C C . LEU A 1 192 ? 58.462 32.044 2.572 1.00 16.13 192 LEU A C 1
ATOM 1230 O O . LEU A 1 192 ? 59.023 32.214 3.657 1.00 15.04 192 LEU A O 1
ATOM 1235 N N . ASN A 1 193 ? 58.596 30.931 1.846 1.00 16.47 193 ASN A N 1
ATOM 1236 C CA . ASN A 1 193 ? 59.565 29.870 2.190 1.00 16.65 193 ASN A CA 1
ATOM 1237 C C . ASN A 1 193 ? 59.346 29.056 3.472 1.00 14.82 193 ASN A C 1
ATOM 1238 O O . ASN A 1 193 ? 60.289 28.520 4.053 1.00 15.95 193 ASN A O 1
ATOM 1243 N N . GLN A 1 194 ? 58.104 28.945 3.898 1.00 16.20 194 GLN A N 1
ATOM 1244 C CA . GLN A 1 194 ? 57.791 28.152 5.081 1.00 18.21 194 GLN A CA 1
ATOM 1245 C C . GLN A 1 194 ? 58.573 28.598 6.338 1.00 16.01 194 GLN A C 1
ATOM 1246 O O . GLN A 1 194 ? 58.925 27.785 7.163 1.00 17.32 194 GLN A O 1
ATOM 1252 N N . GLN A 1 195 ? 58.817 29.899 6.481 1.00 15.51 195 GLN A N 1
ATOM 1253 C CA . GLN A 1 195 ? 59.549 30.406 7.636 1.00 16.14 195 GLN A CA 1
ATOM 1254 C C . GLN A 1 195 ? 58.635 30.712 8.829 1.00 14.59 195 GLN A C 1
ATOM 1255 O O . GLN A 1 195 ? 57.472 31.070 8.655 1.00 12.49 195 GLN A O 1
ATOM 1261 N N . VAL A 1 196 ? 59.186 30.558 10.031 1.00 14.47 196 VAL A N 1
ATOM 1262 C CA . VAL A 1 196 ? 58.531 30.955 11.268 1.00 12.58 196 VAL A CA 1
ATOM 1263 C C . VAL A 1 196 ? 59.391 31.985 11.979 1.00 13.80 196 VAL A C 1
ATOM 1264 O O . VAL A 1 196 ? 60.596 31.783 12.141 1.00 15.54 196 VAL A O 1
ATOM 1268 N N . TYR A 1 197 ? 58.790 33.098 12.385 1.00 13.29 197 TYR A N 1
ATOM 1269 C CA . TYR A 1 197 ? 59.541 34.139 13.100 1.00 13.30 197 TYR A CA 1
ATOM 1270 C C . TYR A 1 197 ? 58.860 34.624 14.385 1.00 14.29 197 TYR A C 1
ATOM 1271 O O . TYR A 1 197 ? 57.635 34.783 14.429 1.00 12.15 197 TYR A O 1
ATOM 1280 N N . SER A 1 198 ? 59.669 34.869 15.418 1.00 14.78 198 SER A N 1
ATOM 1281 C CA . SER A 1 198 ? 59.273 35.705 16.539 1.00 13.04 198 SER A CA 1
ATOM 1282 C C . SER A 1 198 ? 59.385 37.149 16.094 1.00 13.72 198 SER A C 1
ATOM 1283 O O . SER A 1 198 ? 60.257 37.489 15.316 1.00 15.28 198 SER A O 1
ATOM 1286 N N . LEU A 1 199 ? 58.495 37.993 16.585 1.00 14.64 199 LEU A N 1
ATOM 1287 C CA . LEU A 1 199 ? 58.487 39.405 16.244 1.00 13.75 199 LEU A CA 1
ATOM 1288 C C . LEU A 1 199 ? 58.414 40.208 17.519 1.00 14.65 199 LEU A C 1
ATOM 1289 O O . LEU A 1 199 ? 57.366 40.264 18.167 1.00 14.59 199 LEU A O 1
ATOM 1294 N N . ILE A 1 200 ? 59.535 40.806 17.894 1.00 16.28 200 ILE A N 1
ATOM 1295 C CA . ILE A 1 200 ? 59.571 41.720 19.027 1.00 19.25 200 ILE A CA 1
ATOM 1296 C C . ILE A 1 200 ? 60.341 42.986 18.672 1.00 19.68 200 ILE A C 1
ATOM 1297 O O . ILE A 1 200 ? 61.183 42.999 17.766 1.00 19.24 200 ILE A O 1
ATOM 1302 N N . GLU A 1 201 ? 60.023 44.062 19.373 1.00 20.12 201 GLU A N 1
ATOM 1303 C CA . GLU A 1 201 ? 60.915 45.203 19.393 1.00 22.47 201 GLU A CA 1
ATOM 1304 C C . GLU A 1 201 ? 61.627 45.174 20.736 1.00 24.25 201 GLU A C 1
ATOM 1305 O O . GLU A 1 201 ? 61.017 45.483 21.756 1.00 23.28 201 GLU A O 1
ATOM 1311 N N . PRO A 1 202 ? 62.913 44.778 20.744 1.00 22.84 202 PRO A N 1
ATOM 1312 C CA . PRO A 1 202 ? 63.631 44.764 22.018 1.00 25.59 202 PRO A CA 1
ATOM 1313 C C . PRO A 1 202 ? 63.609 46.174 22.593 1.00 29.18 202 PRO A C 1
ATOM 1314 O O . PRO A 1 202 ? 63.712 47.146 21.837 1.00 30.79 202 PRO A O 1
ATOM 1318 N N . ASP A 1 203 ? 63.445 46.278 23.903 1.00 27.27 203 ASP A N 1
ATOM 1319 C CA . ASP A 1 203 ? 63.457 47.565 24.601 1.00 33.14 203 ASP A CA 1
ATOM 1320 C C . ASP A 1 203 ? 62.153 48.360 24.537 1.00 30.27 203 ASP A C 1
ATOM 1321 O O . ASP A 1 203 ? 62.077 49.441 25.116 1.00 32.73 203 ASP A O 1
ATOM 1326 N N . LEU A 1 204 ? 61.129 47.860 23.850 1.00 28.29 204 LEU A N 1
ATOM 1327 C CA . LEU A 1 204 ? 59.829 48.534 23.929 1.00 25.63 204 LEU A CA 1
ATOM 1328 C C . LEU A 1 204 ? 59.077 48.100 25.198 1.00 25.06 204 LEU A C 1
ATOM 1329 O O . LEU A 1 204 ? 58.916 46.906 25.445 1.00 24.44 204 LEU A O 1
ATOM 1334 N N . LYS A 1 205 ? 58.646 49.074 26.004 1.00 26.88 205 LYS A N 1
ATOM 1335 C CA . LYS A 1 205 ? 57.930 48.814 27.265 1.00 25.41 205 LYS A CA 1
ATOM 1336 C C . LYS A 1 205 ? 56.472 49.332 27.249 1.00 23.13 205 LYS A C 1
ATOM 1337 O O . LYS A 1 205 ? 56.190 50.377 26.678 1.00 22.84 205 LYS A O 1
ATOM 1343 N N . PRO A 1 206 ? 55.541 48.599 27.886 1.00 24.97 206 PRO A N 1
ATOM 1344 C CA . PRO A 1 206 ? 54.120 48.981 27.810 1.00 26.91 206 PRO A CA 1
ATOM 1345 C C . PRO A 1 206 ? 53.688 49.985 28.881 1.00 27.05 206 PRO A C 1
ATOM 1346 O O . PRO A 1 206 ? 54.545 50.539 29.572 1.00 31.75 206 PRO A O 1
ATOM 1358 N N . THR B 1 2 ? 28.826 32.775 25.945 1.00 22.18 2 THR B N 1
ATOM 1359 C CA . THR B 1 2 ? 29.340 34.037 26.477 1.00 23.11 2 THR B CA 1
ATOM 1360 C C . THR B 1 2 ? 30.371 33.786 27.565 1.00 20.96 2 THR B C 1
ATOM 1361 O O . THR B 1 2 ? 30.130 32.999 28.492 1.00 19.56 2 THR B O 1
ATOM 1365 N N . PRO B 1 3 ? 31.527 34.451 27.453 1.00 18.93 3 PRO B N 1
ATOM 1366 C CA . PRO B 1 3 ? 32.584 34.401 28.473 1.00 19.58 3 PRO B CA 1
ATOM 1367 C C . PRO B 1 3 ? 32.180 35.086 29.796 1.00 17.64 3 PRO B C 1
ATOM 1368 O O . PRO B 1 3 ? 31.617 36.183 29.811 1.00 17.15 3 PRO B O 1
ATOM 1372 N N . TRP B 1 4 ? 32.446 34.405 30.900 1.00 15.35 4 TRP B N 1
ATOM 1373 C CA . TRP B 1 4 ? 32.286 34.989 32.219 1.00 17.58 4 TRP B CA 1
ATOM 1374 C C . TRP B 1 4 ? 33.672 35.367 32.721 1.00 17.93 4 TRP B C 1
ATOM 1375 O O . TRP B 1 4 ? 34.614 34.587 32.598 1.00 19.19 4 TRP B O 1
ATOM 1386 N N . LEU B 1 5 ? 33.807 36.571 33.255 1.00 16.44 5 LEU B N 1
ATOM 1387 C CA . LEU B 1 5 ? 35.045 36.971 33.903 1.00 15.22 5 LEU B CA 1
ATOM 1388 C C . LEU B 1 5 ? 34.759 37.048 35.400 1.00 14.59 5 LEU B C 1
ATOM 1389 O O . LEU B 1 5 ? 33.912 37.827 35.835 1.00 15.22 5 LEU B O 1
ATOM 1394 N N . LEU B 1 6 ? 35.455 36.230 36.178 1.00 13.84 6 LEU B N 1
ATOM 1395 C CA . LEU B 1 6 ? 35.165 36.083 37.598 1.00 14.96 6 LEU B CA 1
ATOM 1396 C C . LEU B 1 6 ? 36.239 36.676 38.485 1.00 15.62 6 LEU B C 1
ATOM 1397 O O . LEU B 1 6 ? 37.419 36.335 38.366 1.00 16.23 6 LEU B O 1
ATOM 1402 N N . PHE B 1 7 ? 35.820 37.566 39.375 1.00 13.82 7 PHE B N 1
ATOM 1403 C CA . PHE B 1 7 ? 36.678 38.021 40.449 1.00 15.14 7 PHE B CA 1
ATOM 1404 C C . PHE B 1 7 ? 36.146 37.460 41.758 1.00 15.96 7 PHE B C 1
ATOM 1405 O O . PHE B 1 7 ? 34.944 37.486 42.014 1.00 15.38 7 PHE B O 1
ATOM 1413 N N . GLY B 1 8 ? 37.045 36.906 42.560 1.00 16.95 8 GLY B N 1
ATOM 1414 C CA . GLY B 1 8 ? 36.680 36.408 43.868 1.00 15.94 8 GLY B CA 1
ATOM 1415 C C . GLY B 1 8 ? 36.281 34.962 43.809 1.00 17.74 8 GLY B C 1
ATOM 1416 O O . GLY B 1 8 ? 35.696 34.445 44.743 1.00 20.10 8 GLY B O 1
ATOM 1417 N N . ALA B 1 9 ? 36.611 34.298 42.709 1.00 20.68 9 ALA B N 1
ATOM 1418 C CA . ALA B 1 9 ? 36.242 32.904 42.542 1.00 19.01 9 ALA B CA 1
ATOM 1419 C C . ALA B 1 9 ? 37.283 31.926 43.077 1.00 24.01 9 ALA B C 1
ATOM 1420 O O . ALA B 1 9 ? 37.247 30.749 42.732 1.00 29.61 9 ALA B O 1
ATOM 1422 N N . GLY B 1 10 ? 38.213 32.398 43.900 1.00 23.31 10 GLY B N 1
ATOM 1423 C CA . GLY B 1 10 ? 39.145 31.507 44.562 1.00 22.27 10 GLY B CA 1
ATOM 1424 C C . GLY B 1 10 ? 38.498 30.829 45.755 1.00 30.65 10 GLY B C 1
ATOM 1425 O O . GLY B 1 10 ? 39.104 30.703 46.827 1.00 30.40 10 GLY B O 1
ATOM 1426 N N . GLY B 1 13 ? 33.851 29.599 48.036 1.00 21.43 13 GLY B N 1
ATOM 1427 C CA . GLY B 1 13 ? 32.793 30.576 48.253 1.00 23.95 13 GLY B CA 1
ATOM 1428 C C . GLY B 1 13 ? 31.776 30.660 47.123 1.00 21.83 13 GLY B C 1
ATOM 1429 O O . GLY B 1 13 ? 31.654 29.735 46.305 1.00 22.10 13 GLY B O 1
ATOM 1430 N N . VAL B 1 14 ? 31.039 31.766 47.064 1.00 19.32 14 VAL B N 1
ATOM 1431 C CA . VAL B 1 14 ? 30.053 31.930 46.001 1.00 19.34 14 VAL B CA 1
ATOM 1432 C C . VAL B 1 14 ? 30.708 31.922 44.612 1.00 18.14 14 VAL B C 1
ATOM 1433 O O . VAL B 1 14 ? 30.174 31.331 43.667 1.00 18.67 14 VAL B O 1
ATOM 1437 N N . GLY B 1 15 ? 31.869 32.562 44.500 1.00 18.56 15 GLY B N 1
ATOM 1438 C CA . GLY B 1 15 ? 32.608 32.604 43.249 1.00 17.89 15 GLY B CA 1
ATOM 1439 C C . GLY B 1 15 ? 33.035 31.220 42.805 1.00 19.86 15 GLY B C 1
ATOM 1440 O O . GLY B 1 15 ? 32.977 30.894 41.628 1.00 23.56 15 GLY B O 1
ATOM 1441 N N . ALA B 1 16 ? 33.455 30.403 43.760 1.00 19.73 16 ALA B N 1
ATOM 1442 C CA . ALA B 1 16 ? 33.766 29.005 43.512 1.00 21.38 16 ALA B CA 1
ATOM 1443 C C . ALA B 1 16 ? 32.550 28.238 43.001 1.00 21.74 16 ALA B C 1
ATOM 1444 O O . ALA B 1 16 ? 32.631 27.534 41.982 1.00 24.35 16 ALA B O 1
ATOM 1446 N N . ARG B 1 17 ? 31.428 28.359 43.706 1.00 19.37 17 ARG B N 1
ATOM 1447 C CA . ARG B 1 17 ? 30.190 27.729 43.248 1.00 23.43 17 ARG B CA 1
ATOM 1448 C C . ARG B 1 17 ? 29.813 28.205 41.842 1.00 21.09 17 ARG B C 1
ATOM 1449 O O . ARG B 1 17 ? 29.356 27.424 41.018 1.00 21.57 17 ARG B O 1
ATOM 1457 N N . THR B 1 18 ? 30.019 29.488 41.579 1.00 18.58 18 THR B N 1
ATOM 1458 C CA . THR B 1 18 ? 29.664 30.068 40.299 1.00 18.88 18 THR B CA 1
ATOM 1459 C C . THR B 1 18 ? 30.613 29.538 39.243 1.00 18.87 18 THR B C 1
ATOM 1460 O O . THR B 1 18 ? 30.202 29.207 38.135 1.00 20.28 18 THR B O 1
ATOM 1464 N N . LEU B 1 19 ? 31.886 29.442 39.592 1.00 19.68 19 LEU B N 1
ATOM 1465 C CA . LEU B 1 19 ? 32.873 28.904 38.665 1.00 23.93 19 LEU B CA 1
ATOM 1466 C C . LEU B 1 19 ? 32.539 27.453 38.286 1.00 23.80 19 LEU B C 1
ATOM 1467 O O . LEU B 1 19 ? 32.663 27.059 37.120 1.00 24.02 19 LEU B O 1
ATOM 1472 N N . GLU B 1 20 ? 32.092 26.674 39.267 1.00 24.32 20 GLU B N 1
ATOM 1473 C CA . GLU B 1 20 ? 31.610 25.323 39.003 1.00 24.13 20 GLU B CA 1
ATOM 1474 C C . GLU B 1 20 ? 30.507 25.293 37.933 1.00 25.67 20 GLU B C 1
ATOM 1475 O O . GLU B 1 20 ? 30.615 24.557 36.938 1.00 26.26 20 GLU B O 1
ATOM 1481 N N . LEU B 1 21 ? 29.451 26.084 38.128 1.00 23.58 21 LEU B N 1
ATOM 1482 C CA . LEU B 1 21 ? 28.372 26.127 37.142 1.00 24.07 21 LEU B CA 1
ATOM 1483 C C . LEU B 1 21 ? 28.924 26.417 35.766 1.00 23.40 21 LEU B C 1
ATOM 1484 O O . LEU B 1 21 ? 28.506 25.820 34.788 1.00 26.35 21 LEU B O 1
ATOM 1489 N N . ALA B 1 22 ? 29.858 27.351 35.688 1.00 24.79 22 ALA B N 1
ATOM 1490 C CA . ALA B 1 22 ? 30.411 27.733 34.396 1.00 23.80 22 ALA B CA 1
ATOM 1491 C C . ALA B 1 22 ? 31.165 26.554 33.792 1.00 23.97 22 ALA B C 1
ATOM 1492 O O . ALA B 1 22 ? 30.951 26.211 32.628 1.00 23.05 22 ALA B O 1
ATOM 1494 N N . LEU B 1 23 ? 32.025 25.922 34.598 1.00 26.22 23 LEU B N 1
ATOM 1495 C CA . LEU B 1 23 ? 32.808 24.771 34.137 1.00 24.35 23 LEU B CA 1
ATOM 1496 C C . LEU B 1 23 ? 31.902 23.592 33.797 1.00 25.99 23 LEU B C 1
ATOM 1497 O O . LEU B 1 23 ? 32.184 22.842 32.868 1.00 27.80 23 LEU B O 1
ATOM 1502 N N . ALA B 1 24 ? 30.804 23.443 34.531 1.00 25.42 24 ALA B N 1
ATOM 1503 C CA . ALA B 1 24 ? 29.823 22.403 34.232 1.00 22.06 24 ALA B CA 1
ATOM 1504 C C . ALA B 1 24 ? 29.105 22.657 32.901 1.00 26.64 24 ALA B C 1
ATOM 1505 O O . ALA B 1 24 ? 28.623 21.726 32.260 1.00 29.65 24 ALA B O 1
ATOM 1507 N N . GLU B 1 25 ? 29.036 23.919 32.489 1.00 26.84 25 GLU B N 1
ATOM 1508 C CA . GLU B 1 25 ? 28.364 24.314 31.248 1.00 24.61 25 GLU B CA 1
ATOM 1509 C C . GLU B 1 25 ? 29.318 24.397 30.065 1.00 25.10 25 GLU B C 1
ATOM 1510 O O . GLU B 1 25 ? 28.881 24.610 28.932 1.00 20.07 25 GLU B O 1
ATOM 1516 N N . GLN B 1 26 ? 30.618 24.296 30.357 1.00 25.59 26 GLN B N 1
ATOM 1517 C CA . GLN B 1 26 ? 31.690 24.474 29.374 1.00 21.78 26 GLN B CA 1
ATOM 1518 C C . GLN B 1 26 ? 31.666 25.830 28.646 1.00 23.39 26 GLN B C 1
ATOM 1519 O O . GLN B 1 26 ? 31.960 25.913 27.458 1.00 25.65 26 GLN B O 1
ATOM 1521 N N . ARG B 1 27 ? 31.321 26.899 29.354 1.00 24.47 27 ARG B N 1
ATOM 1522 C CA . ARG B 1 27 ? 31.469 28.225 28.771 1.00 21.58 27 ARG B CA 1
ATOM 1523 C C . ARG B 1 27 ? 32.874 28.718 29.089 1.00 20.74 27 ARG B C 1
ATOM 1524 O O . ARG B 1 27 ? 33.474 28.261 30.060 1.00 21.27 27 ARG B O 1
ATOM 1532 N N . PRO B 1 28 ? 33.422 29.628 28.263 1.00 18.88 28 PRO B N 1
ATOM 1533 C CA . PRO B 1 28 ? 34.784 30.089 28.541 1.00 16.63 28 PRO B CA 1
ATOM 1534 C C . PRO B 1 28 ? 34.780 30.879 29.851 1.00 18.44 28 PRO B C 1
ATOM 1535 O O . PRO B 1 28 ? 33.829 31.611 30.104 1.00 17.60 28 PRO B O 1
ATOM 1539 N N . VAL B 1 29 ? 35.801 30.706 30.679 1.00 16.74 29 VAL B N 1
ATOM 1540 C CA . VAL B 1 29 ? 35.870 31.377 31.969 1.00 16.32 29 VAL B CA 1
ATOM 1541 C C . VAL B 1 29 ? 37.231 32.037 32.147 1.00 19.15 29 VAL B C 1
ATOM 1542 O O . VAL B 1 29 ? 38.263 31.365 32.080 1.00 18.71 29 VAL B O 1
ATOM 1546 N N . VAL B 1 30 ? 37.246 33.349 32.368 1.00 19.57 30 VAL B N 1
ATOM 1547 C CA . VAL B 1 30 ? 38.476 34.020 32.782 1.00 17.17 30 VAL B CA 1
ATOM 1548 C C . VAL B 1 30 ? 38.383 34.420 34.242 1.00 17.75 30 VAL B C 1
ATOM 1549 O O . VAL B 1 30 ? 37.422 35.054 34.642 1.00 18.80 30 VAL B O 1
ATOM 1553 N N . ALA B 1 31 ? 39.380 34.058 35.039 1.00 18.64 31 ALA B N 1
ATOM 1554 C CA . ALA B 1 31 ? 39.352 34.355 36.465 1.00 16.84 31 ALA B CA 1
ATOM 1555 C C . ALA B 1 31 ? 40.648 35.004 36.927 1.00 20.11 31 ALA B C 1
ATOM 1556 O O . ALA B 1 31 ? 41.707 34.748 36.355 1.00 20.72 31 ALA B O 1
ATOM 1558 N N . VAL B 1 32 ? 40.567 35.846 37.957 1.00 19.39 32 VAL B N 1
ATOM 1559 C CA . VAL B 1 32 ? 41.767 36.372 38.593 1.00 18.11 32 VAL B CA 1
ATOM 1560 C C . VAL B 1 32 ? 41.875 35.683 39.927 1.00 17.99 32 VAL B C 1
ATOM 1561 O O . VAL B 1 32 ? 40.930 35.693 40.684 1.00 17.41 32 VAL B O 1
ATOM 1565 N N . ILE B 1 33 ? 43.016 35.042 40.177 1.00 23.09 33 ILE B N 1
ATOM 1566 C CA . ILE B 1 33 ? 43.276 34.291 41.416 1.00 24.18 33 ILE B CA 1
ATOM 1567 C C . ILE B 1 33 ? 44.662 34.622 42.017 1.00 28.69 33 ILE B C 1
ATOM 1568 O O . ILE B 1 33 ? 45.605 34.924 41.281 1.00 30.16 33 ILE B O 1
ATOM 1573 N N . ARG B 1 34 ? 44.783 34.565 43.345 1.00 31.83 34 ARG B N 1
ATOM 1574 C CA . ARG B 1 34 ? 45.902 35.206 44.062 1.00 37.83 34 ARG B CA 1
ATOM 1575 C C . ARG B 1 34 ? 47.366 34.651 44.073 1.00 41.68 34 ARG B C 1
ATOM 1576 O O . ARG B 1 34 ? 48.217 35.300 43.457 1.00 44.68 34 ARG B O 1
ATOM 1578 N N . HIS B 1 35 ? 47.732 33.515 44.690 1.00 39.84 35 HIS B N 1
ATOM 1579 C CA . HIS B 1 35 ? 46.991 32.265 44.928 1.00 42.63 35 HIS B CA 1
ATOM 1580 C C . HIS B 1 35 ? 46.696 31.501 43.644 1.00 41.92 35 HIS B C 1
ATOM 1581 O O . HIS B 1 35 ? 47.507 30.685 43.216 1.00 42.53 35 HIS B O 1
ATOM 1588 N N . THR B 1 40 ? 45.881 27.546 39.701 1.00 42.88 40 THR B N 1
ATOM 1589 C CA . THR B 1 40 ? 46.856 26.456 39.694 1.00 40.15 40 THR B CA 1
ATOM 1590 C C . THR B 1 40 ? 46.192 25.177 39.210 1.00 37.49 40 THR B C 1
ATOM 1591 O O . THR B 1 40 ? 46.430 24.726 38.095 1.00 37.15 40 THR B O 1
ATOM 1593 N N . LYS B 1 41 ? 45.364 24.589 40.062 1.00 35.54 41 LYS B N 1
ATOM 1594 C CA . LYS B 1 41 ? 44.532 23.479 39.643 1.00 37.23 41 LYS B CA 1
ATOM 1595 C C . LYS B 1 41 ? 43.568 24.034 38.600 1.00 39.24 41 LYS B C 1
ATOM 1596 O O . LYS B 1 41 ? 43.301 23.409 37.563 1.00 35.79 41 LYS B O 1
ATOM 1598 N N . LEU B 1 42 ? 43.083 25.242 38.885 1.00 37.83 42 LEU B N 1
ATOM 1599 C CA . LEU B 1 42 ? 42.005 25.872 38.136 1.00 32.15 42 LEU B CA 1
ATOM 1600 C C . LEU B 1 42 ? 42.240 25.902 36.637 1.00 27.92 42 LEU B C 1
ATOM 1601 O O . LEU B 1 42 ? 41.318 25.685 35.853 1.00 29.60 42 LEU B O 1
ATOM 1606 N N . ALA B 1 43 ? 43.471 26.179 36.238 1.00 26.49 43 ALA B N 1
ATOM 1607 C CA . ALA B 1 43 ? 43.783 26.225 34.823 1.00 27.73 43 ALA B CA 1
ATOM 1608 C C . ALA B 1 43 ? 43.799 24.814 34.241 1.00 31.83 43 ALA B C 1
ATOM 1609 O O . ALA B 1 43 ? 43.635 24.642 33.032 1.00 29.71 43 ALA B O 1
ATOM 1611 N N . GLN B 1 44 ? 43.973 23.807 35.102 1.00 33.46 44 GLN B N 1
ATOM 1612 C CA . GLN B 1 44 ? 43.937 22.414 34.649 1.00 34.73 44 GLN B CA 1
ATOM 1613 C C . GLN B 1 44 ? 42.505 21.960 34.341 1.00 34.77 44 GLN B C 1
ATOM 1614 O O . GLN B 1 44 ? 42.300 20.953 33.655 1.00 28.87 44 GLN B O 1
ATOM 1616 N N . GLN B 1 45 ? 41.531 22.720 34.854 1.00 36.76 45 GLN B N 1
ATOM 1617 C CA . GLN B 1 45 ? 40.107 22.528 34.548 1.00 32.50 45 GLN B CA 1
ATOM 1618 C C . GLN B 1 45 ? 39.676 23.267 33.282 1.00 28.99 45 GLN B C 1
ATOM 1619 O O . GLN B 1 45 ? 38.540 23.143 32.840 1.00 32.25 45 GLN B O 1
ATOM 1625 N N . GLY B 1 46 ? 40.570 24.053 32.705 1.00 26.61 46 GLY B N 1
ATOM 1626 C CA . GLY B 1 46 ? 40.218 24.794 31.513 1.00 26.30 46 GLY B CA 1
ATOM 1627 C C . GLY B 1 46 ? 39.983 26.281 31.727 1.00 26.28 46 GLY B C 1
ATOM 1628 O O . GLY B 1 46 ? 39.681 27.004 30.777 1.00 27.54 46 GLY B O 1
ATOM 1629 N N . VAL B 1 47 ? 40.121 26.754 32.958 1.00 24.35 47 VAL B N 1
ATOM 1630 C CA . VAL B 1 47 ? 39.939 28.177 33.217 1.00 22.24 47 VAL B CA 1
ATOM 1631 C C . VAL B 1 47 ? 41.163 28.951 32.729 1.00 21.55 47 VAL B C 1
ATOM 1632 O O . VAL B 1 47 ? 42.304 28.608 33.035 1.00 24.78 47 VAL B O 1
ATOM 1636 N N . GLN B 1 48 ? 40.921 29.996 31.963 1.00 17.13 48 GLN B N 1
ATOM 1637 C CA . GLN B 1 48 ? 41.971 30.907 31.567 1.00 15.92 48 GLN B CA 1
ATOM 1638 C C . GLN B 1 48 ? 42.252 31.875 32.743 1.00 19.52 48 GLN B C 1
ATOM 1639 O O . GLN B 1 48 ? 41.590 32.900 32.905 1.00 20.45 48 GLN B O 1
ATOM 1645 N N . VAL B 1 49 ? 43.214 31.528 33.595 1.00 16.56 49 VAL B N 1
ATOM 1646 C CA . VAL B 1 49 ? 43.388 32.272 34.842 1.00 18.86 49 VAL B CA 1
ATOM 1647 C C . VAL B 1 49 ? 44.611 33.199 34.917 1.00 19.41 49 VAL B C 1
ATOM 1648 O O . VAL B 1 49 ? 45.700 32.838 34.493 1.00 21.41 49 VAL B O 1
ATOM 1652 N N . PHE B 1 50 ? 44.385 34.403 35.451 1.00 18.97 50 PHE B N 1
ATOM 1653 C CA . PHE B 1 50 ? 45.409 35.422 35.656 1.00 19.12 50 PHE B CA 1
ATOM 1654 C C . PHE B 1 50 ? 45.808 35.530 37.136 1.00 20.71 50 PHE B C 1
ATOM 1655 O O . PHE B 1 50 ? 44.966 35.701 38.017 1.00 21.45 50 PHE B O 1
ATOM 1663 N N . THR B 1 51 ? 47.102 35.431 37.412 1.00 24.29 51 THR B N 1
ATOM 1664 C CA . THR B 1 51 ? 47.568 35.431 38.797 1.00 26.93 51 THR B CA 1
ATOM 1665 C C . THR B 1 51 ? 47.843 36.844 39.298 1.00 23.80 51 THR B C 1
ATOM 1666 O O . THR B 1 51 ? 48.482 37.627 38.610 1.00 26.12 51 THR B O 1
ATOM 1670 N N . GLY B 1 52 ? 47.344 37.159 40.490 1.00 25.80 52 GLY B N 1
ATOM 1671 C CA . GLY B 1 52 ? 47.514 38.478 41.073 1.00 26.90 52 GLY B CA 1
ATOM 1672 C C . GLY B 1 52 ? 46.358 38.925 41.958 1.00 28.63 52 GLY B C 1
ATOM 1673 O O . GLY B 1 52 ? 45.453 38.148 42.259 1.00 29.13 52 GLY B O 1
ATOM 1674 N N . ASP B 1 53 ? 46.402 40.186 42.384 1.00 29.83 53 ASP B N 1
ATOM 1675 C CA . ASP B 1 53 ? 45.354 40.765 43.217 1.00 29.30 53 ASP B CA 1
ATOM 1676 C C . ASP B 1 53 ? 44.535 41.682 42.345 1.00 26.15 53 ASP B C 1
ATOM 1677 O O . ASP B 1 53 ? 45.042 42.225 41.361 1.00 23.37 53 ASP B O 1
ATOM 1679 N N . ALA B 1 54 ? 43.269 41.846 42.720 1.00 25.33 54 ALA B N 1
ATOM 1680 C CA . ALA B 1 54 ? 42.322 42.656 41.964 1.00 24.59 54 ALA B CA 1
ATOM 1681 C C . ALA B 1 54 ? 42.584 44.150 42.091 1.00 25.39 54 ALA B C 1
ATOM 1682 O O . ALA B 1 54 ? 41.998 44.943 41.351 1.00 24.71 54 ALA B O 1
ATOM 1684 N N . CYS B 1 55 ? 43.441 44.545 43.032 1.00 24.43 55 CYS B N 1
ATOM 1685 C CA . CYS B 1 55 ? 43.814 45.953 43.129 1.00 25.64 55 CYS B CA 1
ATOM 1686 C C . CYS B 1 55 ? 44.912 46.270 42.119 1.00 31.12 55 CYS B C 1
ATOM 1687 O O . CYS B 1 55 ? 45.228 47.436 41.877 1.00 33.92 55 CYS B O 1
ATOM 1690 N N . ASP B 1 56 ? 45.479 45.220 41.524 1.00 29.54 56 ASP B N 1
ATOM 1691 C CA . ASP B 1 56 ? 46.499 45.356 40.485 1.00 27.27 56 ASP B CA 1
ATOM 1692 C C . ASP B 1 56 ? 45.862 45.619 39.117 1.00 25.91 56 ASP B C 1
ATOM 1693 O O . ASP B 1 56 ? 45.292 44.711 38.503 1.00 26.01 56 ASP B O 1
ATOM 1698 N N . ALA B 1 57 ? 45.987 46.845 38.625 1.00 23.35 57 ALA B N 1
ATOM 1699 C CA . ALA B 1 57 ? 45.284 47.230 37.409 1.00 21.68 57 ALA B CA 1
ATOM 1700 C C . ALA B 1 57 ? 45.843 46.509 36.196 1.00 24.66 57 ALA B C 1
ATOM 1701 O O . ALA B 1 57 ? 45.185 46.417 35.158 1.00 24.30 57 ALA B O 1
ATOM 1703 N N . SER B 1 58 ? 47.066 46.013 36.320 1.00 24.17 58 SER B N 1
ATOM 1704 C CA . SER B 1 58 ? 47.703 45.321 35.215 1.00 22.13 58 SER B CA 1
ATOM 1705 C C . SER B 1 58 ? 47.068 43.967 35.043 1.00 18.21 58 SER B C 1
ATOM 1706 O O . SER B 1 58 ? 46.746 43.568 33.933 1.00 18.79 58 SER B O 1
ATOM 1709 N N . VAL B 1 59 ? 46.913 43.249 36.147 1.00 18.59 59 VAL B N 1
ATOM 1710 C CA . VAL B 1 59 ? 46.280 41.940 36.097 1.00 21.55 59 VAL B CA 1
ATOM 1711 C C . VAL B 1 59 ? 44.829 42.091 35.630 1.00 21.70 59 VAL B C 1
ATOM 1712 O O . VAL B 1 59 ? 44.385 41.416 34.700 1.00 20.03 59 VAL B O 1
ATOM 1716 N N . VAL B 1 60 ? 44.121 43.028 36.252 1.00 20.97 60 VAL B N 1
ATOM 1717 C CA . VAL B 1 60 ? 42.726 43.267 35.951 1.00 20.28 60 VAL B CA 1
ATOM 1718 C C . VAL B 1 60 ? 42.491 43.713 34.513 1.00 19.79 60 VAL B C 1
ATOM 1719 O O . VAL B 1 60 ? 41.579 43.207 33.859 1.00 16.95 60 VAL B O 1
ATOM 1723 N N . ALA B 1 61 ? 43.315 44.633 34.016 1.00 21.18 61 ALA B N 1
ATOM 1724 C CA . ALA B 1 61 ? 43.164 45.112 32.638 1.00 18.44 61 ALA B CA 1
ATOM 1725 C C . ALA B 1 61 ? 43.468 43.995 31.652 1.00 21.00 61 ALA B C 1
ATOM 1726 O O . ALA B 1 61 ? 42.827 43.889 30.599 1.00 21.05 61 ALA B O 1
ATOM 1728 N N . ALA B 1 62 ? 44.441 43.158 32.000 1.00 20.12 62 ALA B N 1
ATOM 1729 C CA . ALA B 1 62 ? 44.807 42.037 31.143 1.00 18.94 62 ALA B CA 1
ATOM 1730 C C . ALA B 1 62 ? 43.653 41.057 31.047 1.00 19.50 62 ALA B C 1
ATOM 1731 O O . ALA B 1 62 ? 43.242 40.678 29.941 1.00 16.87 62 ALA B O 1
ATOM 1733 N N . ALA B 1 63 ? 43.130 40.651 32.209 1.00 21.33 63 ALA B N 1
ATOM 1734 C CA . ALA B 1 63 ? 41.986 39.725 32.265 1.00 17.94 63 ALA B CA 1
ATOM 1735 C C . ALA B 1 63 ? 40.753 40.238 31.514 1.00 16.44 63 ALA B C 1
ATOM 1736 O O . ALA B 1 63 ? 40.035 39.456 30.897 1.00 18.51 63 ALA B O 1
ATOM 1738 N N . CYS B 1 64 ? 40.535 41.547 31.523 1.00 16.38 64 CYS B N 1
ATOM 1739 C CA . CYS B 1 64 ? 39.423 42.148 30.778 1.00 18.26 64 CYS B CA 1
ATOM 1740 C C . CYS B 1 64 ? 39.614 42.065 29.256 1.00 20.58 64 CYS B C 1
ATOM 1741 O O . CYS B 1 64 ? 38.667 41.848 28.494 1.00 20.36 64 CYS B O 1
ATOM 1744 N N . ARG B 1 65 ? 40.842 42.247 28.801 1.00 23.93 65 ARG B N 1
ATOM 1745 C CA . ARG B 1 65 ? 41.101 42.080 27.379 1.00 21.82 65 ARG B CA 1
ATOM 1746 C C . ARG B 1 65 ? 40.932 40.609 26.979 1.00 22.05 65 ARG B C 1
ATOM 1747 O O . ARG B 1 65 ? 40.300 40.323 25.965 1.00 29.63 65 ARG B O 1
ATOM 1755 N N . ALA B 1 66 ? 41.452 39.678 27.780 1.00 17.85 66 ALA B N 1
ATOM 1756 C CA . ALA B 1 66 ? 41.331 38.263 27.444 1.00 16.38 66 ALA B CA 1
ATOM 1757 C C . ALA B 1 66 ? 39.867 37.794 27.419 1.00 21.07 66 ALA B C 1
ATOM 1758 O O . ALA B 1 66 ? 39.505 36.956 26.598 1.00 23.37 66 ALA B O 1
ATOM 1760 N N . ALA B 1 67 ? 39.030 38.337 28.306 1.00 19.28 67 ALA B N 1
ATOM 1761 C CA . ALA B 1 67 ? 37.609 38.000 28.325 1.00 18.04 67 ALA B CA 1
ATOM 1762 C C . ALA B 1 67 ? 36.853 38.637 27.155 1.00 22.09 67 ALA B C 1
ATOM 1763 O O . ALA B 1 67 ? 35.829 38.107 26.711 1.00 23.23 67 ALA B O 1
ATOM 1765 N N . GLY B 1 68 ? 37.355 39.767 26.658 1.00 18.18 68 GLY B N 1
ATOM 1766 C CA . GLY B 1 68 ? 36.747 40.426 25.523 1.00 17.95 68 GLY B CA 1
ATOM 1767 C C . GLY B 1 68 ? 35.541 41.255 25.903 1.00 21.68 68 GLY B C 1
ATOM 1768 O O . GLY B 1 68 ? 34.926 41.019 26.935 1.00 24.98 68 GLY B O 1
ATOM 1769 N N . PRO B 1 69 ? 35.181 42.226 25.058 1.00 21.68 69 PRO B N 1
ATOM 1770 C CA . PRO B 1 69 ? 34.141 43.214 25.363 1.00 23.17 69 PRO B CA 1
ATOM 1771 C C . PRO B 1 69 ? 32.747 42.629 25.451 1.00 21.52 69 PRO B C 1
ATOM 1772 O O . PRO B 1 69 ? 31.806 43.364 25.704 1.00 24.23 69 PRO B O 1
ATOM 1776 N N . ASP B 1 70 ? 32.619 41.329 25.242 1.00 23.40 70 ASP B N 1
ATOM 1777 C CA . ASP B 1 70 ? 31.323 40.664 25.313 1.00 24.86 70 ASP B CA 1
ATOM 1778 C C . ASP B 1 70 ? 31.169 39.855 26.598 1.00 22.79 70 ASP B C 1
ATOM 1779 O O . ASP B 1 70 ? 30.130 39.247 26.841 1.00 24.86 70 ASP B O 1
ATOM 1784 N N . ALA B 1 71 ? 32.210 39.845 27.418 1.00 20.97 71 ALA B N 1
ATOM 1785 C CA . ALA B 1 71 ? 32.173 39.092 28.652 1.00 19.39 71 ALA B CA 1
ATOM 1786 C C . ALA B 1 71 ? 31.157 39.676 29.615 1.00 18.08 71 ALA B C 1
ATOM 1787 O O . ALA B 1 71 ? 30.817 40.866 29.552 1.00 16.66 71 ALA B O 1
ATOM 1789 N N . LEU B 1 72 ? 30.667 38.830 30.509 1.00 15.91 72 LEU B N 1
ATOM 1790 C CA . LEU B 1 72 ? 29.960 39.324 31.674 1.00 15.17 72 LEU B CA 1
ATOM 1791 C C . LEU B 1 72 ? 30.920 39.206 32.820 1.00 13.66 72 LEU B C 1
ATOM 1792 O O . LEU B 1 72 ? 31.526 38.155 32.997 1.00 14.67 72 LEU B O 1
ATOM 1797 N N . ILE B 1 73 ? 31.088 40.280 33.584 1.00 13.47 73 ILE B N 1
ATOM 1798 C CA . ILE B 1 73 ? 31.834 40.183 34.837 1.00 12.84 73 ILE B CA 1
ATOM 1799 C C . ILE B 1 73 ? 30.917 39.808 35.998 1.00 11.99 73 ILE B C 1
ATOM 1800 O O . ILE B 1 73 ? 29.841 40.375 36.170 1.00 12.83 73 ILE B O 1
ATOM 1805 N N . ILE B 1 74 ? 31.343 38.824 36.772 1.00 10.40 74 ILE B N 1
ATOM 1806 C CA . ILE B 1 74 ? 30.700 38.489 38.018 1.00 9.68 74 ILE B CA 1
ATOM 1807 C C . ILE B 1 74 ? 31.711 38.685 39.128 1.00 11.18 74 ILE B C 1
ATOM 1808 O O . ILE B 1 74 ? 32.808 38.102 39.097 1.00 12.00 74 ILE B O 1
ATOM 1813 N N . SER B 1 75 ? 31.371 39.526 40.094 1.00 10.28 75 SER B N 1
ATOM 1814 C CA . SER B 1 75 ? 32.289 39.789 41.202 1.00 12.40 75 SER B CA 1
ATOM 1815 C C . SER B 1 75 ? 31.726 39.296 42.531 1.00 10.66 75 SER B C 1
ATOM 1816 O O . SER B 1 75 ? 30.635 39.662 42.927 1.00 8.74 75 SER B O 1
ATOM 1819 N N . THR B 1 76 ? 32.500 38.453 43.207 1.00 14.45 76 THR B N 1
ATOM 1820 C CA . THR B 1 76 ? 32.086 37.826 44.457 1.00 14.26 76 THR B CA 1
ATOM 1821 C C . THR B 1 76 ? 33.214 37.918 45.477 1.00 16.11 76 THR B C 1
ATOM 1822 O O . THR B 1 76 ? 33.480 36.953 46.203 1.00 19.20 76 THR B O 1
ATOM 1834 N N . ASP B 1 82 ? 39.620 45.958 49.234 1.00 27.31 82 ASP B N 1
ATOM 1835 C CA . ASP B 1 82 ? 38.225 45.577 49.029 1.00 26.37 82 ASP B CA 1
ATOM 1836 C C . ASP B 1 82 ? 37.499 46.601 48.159 1.00 24.97 82 ASP B C 1
ATOM 1837 O O . ASP B 1 82 ? 36.982 46.266 47.088 1.00 24.16 82 ASP B O 1
ATOM 1839 N N . TYR B 1 83 ? 37.449 47.845 48.621 1.00 22.66 83 TYR B N 1
ATOM 1840 C CA . TYR B 1 83 ? 36.838 48.891 47.817 1.00 22.48 83 TYR B CA 1
ATOM 1841 C C . TYR B 1 83 ? 37.718 49.169 46.601 1.00 19.49 83 TYR B C 1
ATOM 1842 O O . TYR B 1 83 ? 37.232 49.311 45.481 1.00 19.40 83 TYR B O 1
ATOM 1851 N N . LEU B 1 84 ? 39.016 49.258 46.834 1.00 19.89 84 LEU B N 1
ATOM 1852 C CA . LEU B 1 84 ? 39.932 49.672 45.785 1.00 22.07 84 LEU B CA 1
ATOM 1853 C C . LEU B 1 84 ? 39.972 48.580 44.723 1.00 20.47 84 LEU B C 1
ATOM 1854 O O . LEU B 1 84 ? 40.089 48.856 43.526 1.00 19.64 84 LEU B O 1
ATOM 1859 N N . ALA B 1 85 ? 39.858 47.338 45.172 1.00 21.80 85 ALA B N 1
ATOM 1860 C CA . ALA B 1 85 ? 39.809 46.215 44.256 1.00 21.11 85 ALA B CA 1
ATOM 1861 C C . ALA B 1 85 ? 38.588 46.380 43.358 1.00 18.35 85 ALA B C 1
ATOM 1862 O O . ALA B 1 85 ? 38.680 46.256 42.146 1.00 17.15 85 ALA B O 1
ATOM 1864 N N . HIS B 1 86 ? 37.446 46.682 43.959 1.00 17.67 86 HIS B N 1
ATOM 1865 C CA . HIS B 1 86 ? 36.228 46.782 43.186 1.00 16.35 86 HIS B CA 1
ATOM 1866 C C . HIS B 1 86 ? 36.316 47.905 42.191 1.00 15.38 86 HIS B C 1
ATOM 1867 O O . HIS B 1 86 ? 35.995 47.715 41.015 1.00 13.55 86 HIS B O 1
ATOM 1874 N N . ARG B 1 87 ? 36.776 49.066 42.651 1.00 16.14 87 ARG B N 1
ATOM 1875 C CA . ARG B 1 87 ? 36.841 50.229 41.770 1.00 17.60 87 ARG B CA 1
ATOM 1876 C C . ARG B 1 87 ? 37.746 49.967 40.582 1.00 15.24 87 ARG B C 1
ATOM 1877 O O . ARG B 1 87 ? 37.458 50.369 39.452 1.00 15.59 87 ARG B O 1
ATOM 1885 N N . THR B 1 88 ? 38.851 49.295 40.862 1.00 15.23 88 THR B N 1
ATOM 1886 C CA . THR B 1 88 ? 39.777 48.884 39.829 1.00 17.94 88 THR B CA 1
ATOM 1887 C C . THR B 1 88 ? 39.068 48.050 38.774 1.00 17.78 88 THR B C 1
ATOM 1888 O O . THR B 1 88 ? 39.202 48.297 37.572 1.00 18.35 88 THR B O 1
ATOM 1892 N N . VAL B 1 89 ? 38.314 47.059 39.237 1.00 17.38 89 VAL B N 1
ATOM 1893 C CA . VAL B 1 89 ? 37.602 46.172 38.335 1.00 17.26 89 VAL B CA 1
ATOM 1894 C C . VAL B 1 89 ? 36.601 46.971 37.516 1.00 16.75 89 VAL B C 1
ATOM 1895 O O . VAL B 1 89 ? 36.526 46.824 36.301 1.00 17.42 89 VAL B O 1
ATOM 1899 N N . ILE B 1 90 ? 35.848 47.835 38.179 1.00 15.52 90 ILE B N 1
ATOM 1900 C CA . ILE B 1 90 ? 34.820 48.603 37.482 1.00 17.72 90 ILE B CA 1
ATOM 1901 C C . ILE B 1 90 ? 35.435 49.529 36.444 1.00 20.10 90 ILE B C 1
ATOM 1902 O O . ILE B 1 90 ? 34.921 49.632 35.325 1.00 20.77 90 ILE B O 1
ATOM 1907 N N . ASP B 1 91 ? 36.550 50.176 36.800 1.00 20.48 91 ASP B N 1
ATOM 1908 C CA . ASP B 1 91 ? 37.226 51.089 35.870 1.00 20.09 91 ASP B CA 1
ATOM 1909 C C . ASP B 1 91 ? 37.834 50.339 34.689 1.00 23.87 91 ASP B C 1
ATOM 1910 O O . ASP B 1 91 ? 37.602 50.699 33.534 1.00 24.49 91 ASP B O 1
ATOM 1915 N N . GLU B 1 92 ? 38.607 49.293 34.982 1.00 24.29 92 GLU B N 1
ATOM 1916 C CA . GLU B 1 92 ? 39.245 48.504 33.933 1.00 23.25 92 GLU B CA 1
ATOM 1917 C C . GLU B 1 92 ? 38.227 47.917 32.976 1.00 25.04 92 GLU B C 1
ATOM 1918 O O . GLU B 1 92 ? 38.478 47.824 31.771 1.00 27.65 92 GLU B O 1
ATOM 1924 N N . ALA B 1 93 ? 37.074 47.531 33.511 1.00 23.70 93 ALA B N 1
ATOM 1925 C CA . ALA B 1 93 ? 36.031 46.951 32.687 1.00 22.31 93 ALA B CA 1
ATOM 1926 C C . ALA B 1 93 ? 35.533 47.970 31.669 1.00 24.41 93 ALA B C 1
ATOM 1927 O O . ALA B 1 93 ? 35.313 47.636 30.494 1.00 25.03 93 ALA B O 1
ATOM 1929 N N . GLU B 1 94 ? 35.374 49.213 32.113 1.00 22.35 94 GLU B N 1
ATOM 1930 C CA . GLU B 1 94 ? 34.914 50.276 31.217 1.00 26.84 94 GLU B CA 1
ATOM 1931 C C . GLU B 1 94 ? 35.912 50.601 30.101 1.00 28.27 94 GLU B C 1
ATOM 1932 O O . GLU B 1 94 ? 35.530 50.659 28.931 1.00 26.97 94 GLU B O 1
ATOM 1938 N N . LYS B 1 95 ? 37.178 50.808 30.472 1.00 28.76 95 LYS B N 1
ATOM 1939 C CA . LYS B 1 95 ? 38.265 50.947 29.506 1.00 27.37 95 LYS B CA 1
ATOM 1940 C C . LYS B 1 95 ? 38.240 49.835 28.452 1.00 24.93 95 LYS B C 1
ATOM 1941 O O . LYS B 1 95 ? 38.426 50.084 27.267 1.00 24.06 95 LYS B O 1
ATOM 1947 N N . ALA B 1 96 ? 37.987 48.609 28.897 1.00 25.74 96 ALA B N 1
ATOM 1948 C CA . ALA B 1 96 ? 38.077 47.430 28.031 1.00 26.02 96 ALA B CA 1
ATOM 1949 C C . ALA B 1 96 ? 36.812 47.131 27.227 1.00 23.77 96 ALA B C 1
ATOM 1950 O O . ALA B 1 96 ? 36.701 46.075 26.610 1.00 20.83 96 ALA B O 1
ATOM 1952 N N . GLY B 1 97 ? 35.854 48.051 27.249 1.00 25.64 97 GLY B N 1
ATOM 1953 C CA . GLY B 1 97 ? 34.607 47.878 26.520 1.00 23.67 97 GLY B CA 1
ATOM 1954 C C . GLY B 1 97 ? 33.591 46.874 27.060 1.00 22.90 97 GLY B C 1
ATOM 1955 O O . GLY B 1 97 ? 32.576 46.626 26.409 1.00 28.55 97 GLY B O 1
ATOM 1956 N N . ILE B 1 98 ? 33.841 46.296 28.234 1.00 22.26 98 ILE B N 1
ATOM 1957 C CA . ILE B 1 98 ? 32.852 45.426 28.874 1.00 21.70 98 ILE B CA 1
ATOM 1958 C C . ILE B 1 98 ? 31.686 46.287 29.352 1.00 20.41 98 ILE B C 1
ATOM 1959 O O . ILE B 1 98 ? 31.889 47.372 29.886 1.00 21.43 98 ILE B O 1
ATOM 1964 N N . THR B 1 99 ? 30.466 45.820 29.142 1.00 19.40 99 THR B N 1
ATOM 1965 C CA . THR B 1 99 ? 29.311 46.630 29.475 1.00 20.01 99 THR B CA 1
ATOM 1966 C C . THR B 1 99 ? 28.393 45.964 30.494 1.00 18.29 99 THR B C 1
ATOM 1967 O O . THR B 1 99 ? 27.368 46.537 30.855 1.00 18.07 99 THR B O 1
ATOM 1971 N N . ARG B 1 100 ? 28.758 44.770 30.964 1.00 18.73 100 ARG B N 1
ATOM 1972 C CA . ARG B 1 100 ? 27.878 43.998 31.848 1.00 16.61 100 ARG B CA 1
ATOM 1973 C C . ARG B 1 100 ? 28.540 43.420 33.103 1.00 15.33 100 ARG B C 1
ATOM 1974 O O . ARG B 1 100 ? 29.552 42.729 33.018 1.00 14.62 100 ARG B O 1
ATOM 1990 N N . ILE B 1 102 ? 27.640 41.712 37.203 1.00 10.68 102 ILE B N 1
ATOM 1991 C CA . ILE B 1 102 ? 26.882 41.337 38.372 1.00 11.13 102 ILE B CA 1
ATOM 1992 C C . ILE B 1 102 ? 27.824 41.435 39.562 1.00 10.18 102 ILE B C 1
ATOM 1993 O O . ILE B 1 102 ? 28.840 40.753 39.614 1.00 9.65 102 ILE B O 1
ATOM 1998 N N . LEU B 1 103 ? 27.489 42.300 40.513 1.00 11.16 103 LEU B N 1
ATOM 1999 C CA . LEU B 1 103 ? 28.293 42.462 41.722 1.00 9.54 103 LEU B CA 1
ATOM 2000 C C . LEU B 1 103 ? 27.571 41.824 42.906 1.00 9.65 103 LEU B C 1
ATOM 2001 O O . LEU B 1 103 ? 26.393 42.096 43.166 1.00 9.71 103 LEU B O 1
ATOM 2006 N N . VAL B 1 104 ? 28.265 40.936 43.598 1.00 7.87 104 VAL B N 1
ATOM 2007 C CA . VAL B 1 104 ? 27.699 40.331 44.777 1.00 8.58 104 VAL B CA 1
ATOM 2008 C C . VAL B 1 104 ? 28.283 40.972 46.018 1.00 10.11 104 VAL B C 1
ATOM 2009 O O . VAL B 1 104 ? 29.498 40.987 46.187 1.00 9.82 104 VAL B O 1
ATOM 2013 N N . THR B 1 105 ? 27.417 41.529 46.865 1.00 10.63 105 THR B N 1
ATOM 2014 C CA . THR B 1 105 ? 27.852 42.088 48.139 1.00 10.72 105 THR B CA 1
ATOM 2015 C C . THR B 1 105 ? 27.168 41.351 49.277 1.00 10.83 105 THR B C 1
ATOM 2016 O O . THR B 1 105 ? 27.416 40.163 49.506 1.00 12.09 105 THR B O 1
ATOM 2020 N N . SER B 1 106 ? 26.273 42.028 49.973 1.00 12.24 106 SER B N 1
ATOM 2021 C CA . SER B 1 106 ? 25.724 41.451 51.173 1.00 9.82 106 SER B CA 1
ATOM 2022 C C . SER B 1 106 ? 24.546 42.283 51.635 1.00 12.02 106 SER B C 1
ATOM 2023 O O . SER B 1 106 ? 24.526 43.494 51.405 1.00 12.51 106 SER B O 1
ATOM 2026 N N . LEU B 1 107 ? 23.562 41.644 52.276 1.00 13.16 107 LEU B N 1
ATOM 2027 C CA . LEU B 1 107 ? 22.589 42.372 53.112 1.00 13.82 107 LEU B CA 1
ATOM 2028 C C . LEU B 1 107 ? 23.292 43.310 54.112 1.00 13.33 107 LEU B C 1
ATOM 2029 O O . LEU B 1 107 ? 24.372 42.994 54.621 1.00 13.46 107 LEU B O 1
ATOM 2034 N N . GLY B 1 108 ? 22.683 44.460 54.382 1.00 13.43 108 GLY B N 1
ATOM 2035 C CA . GLY B 1 108 ? 23.319 45.489 55.195 1.00 13.99 108 GLY B CA 1
ATOM 2036 C C . GLY B 1 108 ? 23.994 46.581 54.370 1.00 13.66 108 GLY B C 1
ATOM 2037 O O . GLY B 1 108 ? 24.285 47.653 54.878 1.00 14.12 108 GLY B O 1
ATOM 2038 N N . CYS B 1 109 ? 24.264 46.300 53.101 1.00 12.65 109 CYS B N 1
ATOM 2039 C CA . CYS B 1 109 ? 24.911 47.267 52.222 1.00 14.11 109 CYS B CA 1
ATOM 2040 C C . CYS B 1 109 ? 23.940 48.349 51.762 1.00 13.83 109 CYS B C 1
ATOM 2041 O O . CYS B 1 109 ? 22.734 48.125 51.671 1.00 15.01 109 CYS B O 1
ATOM 2044 N N . GLY B 1 110 ? 24.483 49.521 51.467 1.00 14.85 110 GLY B N 1
ATOM 2045 C CA . GLY B 1 110 ? 23.711 50.608 50.896 1.00 15.53 110 GLY B CA 1
ATOM 2046 C C . GLY B 1 110 ? 22.481 50.913 51.722 1.00 16.95 110 GLY B C 1
ATOM 2047 O O . GLY B 1 110 ? 22.562 51.089 52.939 1.00 16.46 110 GLY B O 1
ATOM 2048 N N . ASP B 1 111 ? 21.326 50.951 51.072 1.00 16.61 111 ASP B N 1
ATOM 2049 C CA . ASP B 1 111 ? 20.125 51.361 51.779 1.00 17.96 111 ASP B CA 1
ATOM 2050 C C . ASP B 1 111 ? 19.588 50.279 52.697 1.00 16.25 111 ASP B C 1
ATOM 2051 O O . ASP B 1 111 ? 18.660 50.523 53.442 1.00 18.64 111 ASP B O 1
ATOM 2056 N N . SER B 1 112 ? 20.178 49.091 52.662 1.00 15.46 112 SER B N 1
ATOM 2057 C CA . SER B 1 112 ? 19.773 48.058 53.617 1.00 16.23 112 SER B CA 1
ATOM 2058 C C . SER B 1 112 ? 20.502 48.202 54.950 1.00 16.15 112 SER B C 1
ATOM 2059 O O . SER B 1 112 ? 20.187 47.504 55.909 1.00 18.00 112 SER B O 1
ATOM 2062 N N . TRP B 1 113 ? 21.466 49.120 55.006 1.00 16.60 113 TRP B N 1
ATOM 2063 C CA . TRP B 1 113 ? 22.201 49.420 56.244 1.00 16.66 113 TRP B CA 1
ATOM 2064 C C . TRP B 1 113 ? 21.377 49.719 57.534 1.00 20.17 113 TRP B C 1
ATOM 2065 O O . TRP B 1 113 ? 21.759 49.264 58.611 1.00 21.01 113 TRP B O 1
ATOM 2076 N N . PRO B 1 114 ? 20.257 50.470 57.435 1.00 21.75 114 PRO B N 1
ATOM 2077 C CA . PRO B 1 114 ? 19.523 50.746 58.676 1.00 21.01 114 PRO B CA 1
ATOM 2078 C C . PRO B 1 114 ? 18.860 49.519 59.307 1.00 24.18 114 PRO B C 1
ATOM 2079 O O . PRO B 1 114 ? 18.616 49.523 60.513 1.00 25.95 114 PRO B O 1
ATOM 2083 N N . PHE B 1 115 ? 18.564 48.491 58.518 1.00 24.45 115 PHE B N 1
ATOM 2084 C CA . PHE B 1 115 ? 17.757 47.373 59.007 1.00 20.41 115 PHE B CA 1
ATOM 2085 C C . PHE B 1 115 ? 18.623 46.235 59.524 1.00 21.40 115 PHE B C 1
ATOM 2086 O O . PHE B 1 115 ? 18.134 45.158 59.838 1.00 24.32 115 PHE B O 1
ATOM 2094 N N . LEU B 1 116 ? 19.920 46.500 59.617 1.00 21.11 116 LEU B N 1
ATOM 2095 C CA . LEU B 1 116 ? 20.901 45.532 60.083 1.00 21.55 116 LEU B CA 1
ATOM 2096 C C . LEU B 1 116 ? 21.045 45.671 61.611 1.00 23.64 116 LEU B C 1
ATOM 2097 O O . LEU B 1 116 ? 21.081 46.789 62.131 1.00 26.53 116 LEU B O 1
ATOM 2102 N N . SER B 1 117 ? 21.104 44.553 62.334 1.00 22.52 117 SER B N 1
ATOM 2103 C CA . SER B 1 117 ? 21.223 44.604 63.801 1.00 25.64 117 SER B CA 1
ATOM 2104 C C . SER B 1 117 ? 22.558 45.154 64.295 1.00 24.76 117 SER B C 1
ATOM 2105 O O . SER B 1 117 ? 23.554 45.184 63.564 1.00 27.23 117 SER B O 1
ATOM 2108 N N . GLU B 1 118 ? 22.576 45.557 65.560 1.00 26.55 118 GLU B N 1
ATOM 2109 C CA . GLU B 1 118 ? 23.766 46.143 66.179 1.00 26.73 118 GLU B CA 1
ATOM 2110 C C . GLU B 1 118 ? 24.925 45.148 66.222 1.00 26.18 118 GLU B C 1
ATOM 2111 O O . GLU B 1 118 ? 26.080 45.515 66.023 1.00 24.58 118 GLU B O 1
ATOM 2113 N N . ARG B 1 119 ? 24.603 43.885 66.473 1.00 27.18 119 ARG B N 1
ATOM 2114 C CA . ARG B 1 119 ? 25.622 42.851 66.560 1.00 28.54 119 ARG B CA 1
ATOM 2115 C C . ARG B 1 119 ? 26.198 42.543 65.193 1.00 31.01 119 ARG B C 1
ATOM 2116 O O . ARG B 1 119 ? 27.422 42.442 65.046 1.00 31.41 119 ARG B O 1
ATOM 2124 N N . ALA B 1 120 ? 25.324 42.416 64.193 1.00 29.85 120 ALA B N 1
ATOM 2125 C CA . ALA B 1 120 ? 25.775 42.228 62.814 1.00 25.68 120 ALA B CA 1
ATOM 2126 C C . ALA B 1 120 ? 26.592 43.435 62.390 1.00 24.48 120 ALA B C 1
ATOM 2127 O O . ALA B 1 120 ? 27.602 43.304 61.699 1.00 25.41 120 ALA B O 1
ATOM 2129 N N . LYS B 1 121 ? 26.166 44.611 62.834 1.00 22.83 121 LYS B N 1
ATOM 2130 C CA . LYS B 1 121 ? 26.880 45.825 62.496 1.00 23.47 121 LYS B CA 1
ATOM 2131 C C . LYS B 1 121 ? 28.275 45.862 63.140 1.00 27.79 121 LYS B C 1
ATOM 2132 O O . LYS B 1 121 ? 29.243 46.325 62.529 1.00 25.13 121 LYS B O 1
ATOM 2138 N N . ALA B 1 122 ? 28.375 45.369 64.373 1.00 26.82 122 ALA B N 1
ATOM 2139 C CA . ALA B 1 122 ? 29.656 45.286 65.060 1.00 25.79 122 ALA B CA 1
ATOM 2140 C C . ALA B 1 122 ? 30.601 44.277 64.402 1.00 23.76 122 ALA B C 1
ATOM 2141 O O . ALA B 1 122 ? 31.785 44.528 64.291 1.00 25.47 122 ALA B O 1
ATOM 2143 N N . ALA B 1 123 ? 30.062 43.152 63.944 1.00 25.87 123 ALA B N 1
ATOM 2144 C CA . ALA B 1 123 ? 30.866 42.064 63.381 1.00 26.53 123 ALA B CA 1
ATOM 2145 C C . ALA B 1 123 ? 31.264 42.194 61.912 1.00 25.88 123 ALA B C 1
ATOM 2146 O O . ALA B 1 123 ? 32.346 41.742 61.509 1.00 22.89 123 ALA B O 1
ATOM 2148 N N . PHE B 1 124 ? 30.377 42.770 61.107 1.00 25.27 124 PHE B N 1
ATOM 2149 C CA . PHE B 1 124 ? 30.594 42.804 59.661 1.00 24.15 124 PHE B CA 1
ATOM 2150 C C . PHE B 1 124 ? 30.527 44.222 59.081 1.00 20.84 124 PHE B C 1
ATOM 2151 O O . PHE B 1 124 ? 30.690 44.423 57.875 1.00 16.50 124 PHE B O 1
ATOM 2159 N N . GLY B 1 125 ? 30.327 45.188 59.974 1.00 20.27 125 GLY B N 1
ATOM 2160 C CA . GLY B 1 125 ? 30.152 46.578 59.629 1.00 17.54 125 GLY B CA 1
ATOM 2161 C C . GLY B 1 125 ? 31.142 47.146 58.641 1.00 19.70 125 GLY B C 1
ATOM 2162 O O . GLY B 1 125 ? 30.726 47.655 57.594 1.00 18.22 125 GLY B O 1
ATOM 2163 N N . GLN B 1 126 ? 32.436 47.065 58.945 1.00 17.36 126 GLN B N 1
ATOM 2164 C CA . GLN B 1 126 ? 33.429 47.674 58.066 1.00 18.98 126 GLN B CA 1
ATOM 2165 C C . GLN B 1 126 ? 33.571 46.960 56.720 1.00 18.16 126 GLN B C 1
ATOM 2166 O O . GLN B 1 126 ? 33.917 47.587 55.711 1.00 17.55 126 GLN B O 1
ATOM 2172 N N . ALA B 1 127 ? 33.292 45.655 56.709 1.00 18.13 127 ALA B N 1
ATOM 2173 C CA . ALA B 1 127 ? 33.253 44.897 55.472 1.00 12.79 127 ALA B CA 1
ATOM 2174 C C . ALA B 1 127 ? 32.078 45.399 54.659 1.00 12.98 127 ALA B C 1
ATOM 2175 O O . ALA B 1 127 ? 32.226 45.763 53.494 1.00 14.50 127 ALA B O 1
ATOM 2177 N N . VAL B 1 128 ? 30.913 45.427 55.290 1.00 10.99 128 VAL B N 1
ATOM 2178 C CA . VAL B 1 128 ? 29.716 45.938 54.663 1.00 11.50 128 VAL B CA 1
ATOM 2179 C C . VAL B 1 128 ? 29.930 47.355 54.145 1.00 11.86 128 VAL B C 1
ATOM 2180 O O . VAL B 1 128 ? 29.535 47.662 53.030 1.00 13.15 128 VAL B O 1
ATOM 2184 N N . ARG B 1 129 ? 30.567 48.209 54.937 1.00 12.72 129 ARG B N 1
ATOM 2185 C CA . ARG B 1 129 ? 30.839 49.579 54.497 1.00 13.92 129 ARG B CA 1
ATOM 2186 C C . ARG B 1 129 ? 31.707 49.637 53.235 1.00 13.41 129 ARG B C 1
ATOM 2187 O O . ARG B 1 129 ? 31.400 50.390 52.315 1.00 13.68 129 ARG B O 1
ATOM 2195 N N . GLU B 1 130 ? 32.783 48.855 53.195 1.00 13.35 130 GLU B N 1
ATOM 2196 C CA . GLU B 1 130 ? 33.653 48.805 52.016 1.00 13.85 130 GLU B CA 1
ATOM 2197 C C . GLU B 1 130 ? 32.922 48.346 50.760 1.00 12.69 130 GLU B C 1
ATOM 2198 O O . GLU B 1 130 ? 33.198 48.826 49.666 1.00 13.31 130 GLU B O 1
ATOM 2204 N N . LYS B 1 131 ? 32.011 47.393 50.925 1.00 11.97 131 LYS B N 1
ATOM 2205 C CA . LYS B 1 131 ? 31.229 46.879 49.812 1.00 13.45 131 LYS B CA 1
ATOM 2206 C C . LYS B 1 131 ? 30.162 47.872 49.389 1.00 11.71 131 LYS B C 1
ATOM 2207 O O . LYS B 1 131 ? 29.752 47.904 48.232 1.00 12.84 131 LYS B O 1
ATOM 2213 N N . THR B 1 132 ? 29.706 48.676 50.333 1.00 10.91 132 THR B N 1
ATOM 2214 C CA . THR B 1 132 ? 28.809 49.773 50.006 1.00 12.44 132 THR B CA 1
ATOM 2215 C C . THR B 1 132 ? 29.513 50.813 49.109 1.00 12.01 132 THR B C 1
ATOM 2216 O O . THR B 1 132 ? 28.918 51.333 48.170 1.00 11.69 132 THR B O 1
ATOM 2220 N N . LEU B 1 133 ? 30.788 51.080 49.370 1.00 12.42 133 LEU B N 1
ATOM 2221 C CA . LEU B 1 133 ? 31.575 51.914 48.468 1.00 12.43 133 LEU B CA 1
ATOM 2222 C C . LEU B 1 133 ? 31.625 51.289 47.069 1.00 13.36 133 LEU B C 1
ATOM 2223 O O . LEU B 1 133 ? 31.490 51.989 46.056 1.00 12.08 133 LEU B O 1
ATOM 2228 N N . ALA B 1 134 ? 31.806 49.968 47.026 1.00 12.04 134 ALA B N 1
ATOM 2229 C CA . ALA B 1 134 ? 31.838 49.233 45.771 1.00 11.65 134 ALA B CA 1
ATOM 2230 C C . ALA B 1 134 ? 30.540 49.443 45.024 1.00 10.81 134 ALA B C 1
ATOM 2231 O O . ALA B 1 134 ? 30.556 49.784 43.844 1.00 11.47 134 ALA B O 1
ATOM 2233 N N . GLU B 1 135 ? 29.421 49.256 45.722 1.00 10.11 135 GLU B N 1
ATOM 2234 C CA . GLU B 1 135 ? 28.099 49.462 45.131 1.00 10.84 135 GLU B CA 1
ATOM 2235 C C . GLU B 1 135 ? 27.937 50.861 44.538 1.00 10.99 135 GLU B C 1
ATOM 2236 O O . GLU B 1 135 ? 27.402 51.007 43.448 1.00 12.33 135 GLU B O 1
ATOM 2242 N N . SER B 1 136 ? 28.396 51.874 45.269 1.00 10.50 136 SER B N 1
ATOM 2243 C CA . SER B 1 136 ? 28.299 53.268 44.850 1.00 10.98 136 SER B CA 1
ATOM 2244 C C . SER B 1 136 ? 29.013 53.527 43.540 1.00 11.54 136 SER B C 1
ATOM 2245 O O . SER B 1 136 ? 28.474 54.189 42.656 1.00 11.67 136 SER B O 1
ATOM 2248 N N . TRP B 1 137 ? 30.242 53.042 43.442 1.00 10.88 137 TRP B N 1
ATOM 2249 C CA . TRP B 1 137 ? 31.032 53.205 42.237 1.00 11.37 137 TRP B CA 1
ATOM 2250 C C . TRP B 1 137 ? 30.305 52.579 41.043 1.00 12.33 137 TRP B C 1
ATOM 2251 O O . TRP B 1 137 ? 30.169 53.202 39.996 1.00 12.29 137 TRP B O 1
ATOM 2262 N N . LEU B 1 138 ? 29.810 51.355 41.218 1.00 12.14 138 LEU B N 1
ATOM 2263 C CA . LEU B 1 138 ? 29.099 50.663 40.153 1.00 10.99 138 LEU B CA 1
ATOM 2264 C C . LEU B 1 138 ? 27.808 51.371 39.768 1.00 11.89 138 LEU B C 1
ATOM 2265 O O . LEU B 1 138 ? 27.489 51.486 38.584 1.00 12.41 138 LEU B O 1
ATOM 2270 N N . GLN B 1 139 ? 27.065 51.847 40.762 1.00 10.77 139 GLN B N 1
ATOM 2271 C CA . GLN B 1 139 ? 25.798 52.523 40.492 1.00 12.77 139 GLN B CA 1
ATOM 2272 C C . GLN B 1 139 ? 25.968 53.873 39.784 1.00 13.50 139 GLN B C 1
ATOM 2273 O O . GLN B 1 139 ? 25.024 54.387 39.182 1.00 14.91 139 GLN B O 1
ATOM 2279 N N . THR B 1 140 ? 27.175 54.422 39.824 1.00 11.07 140 THR B N 1
ATOM 2280 C CA . THR B 1 140 ? 27.464 55.653 39.099 1.00 13.19 140 THR B CA 1
ATOM 2281 C C . THR B 1 140 ? 28.386 55.449 37.879 1.00 13.06 140 THR B C 1
ATOM 2282 O O . THR B 1 140 ? 28.899 56.411 37.311 1.00 12.94 140 THR B O 1
ATOM 2286 N N . SER B 1 141 ? 28.568 54.195 37.476 1.00 13.31 141 SER B N 1
ATOM 2287 C CA . SER B 1 141 ? 29.347 53.850 36.288 1.00 14.79 141 SER B CA 1
ATOM 2288 C C . SER B 1 141 ? 28.411 53.776 35.095 1.00 16.17 141 SER B C 1
ATOM 2289 O O . SER B 1 141 ? 27.211 54.007 35.232 1.00 14.42 141 SER B O 1
ATOM 2292 N N . GLN B 1 142 ? 28.961 53.419 33.936 1.00 18.69 142 GLN B N 1
ATOM 2293 C CA . GLN B 1 142 ? 28.187 53.297 32.703 1.00 20.33 142 GLN B CA 1
ATOM 2294 C C . GLN B 1 142 ? 27.786 51.849 32.424 1.00 17.05 142 GLN B C 1
ATOM 2295 O O . GLN B 1 142 ? 27.115 51.556 31.438 1.00 17.14 142 GLN B O 1
ATOM 2301 N N . LEU B 1 143 ? 28.199 50.943 33.288 1.00 16.12 143 LEU B N 1
ATOM 2302 C CA . LEU B 1 143 ? 27.866 49.541 33.120 1.00 15.16 143 LEU B CA 1
ATOM 2303 C C . LEU B 1 143 ? 26.372 49.246 33.284 1.00 16.12 143 LEU B C 1
ATOM 2304 O O . LEU B 1 143 ? 25.668 49.940 34.007 1.00 18.12 143 LEU B O 1
ATOM 2309 N N . ASP B 1 144 ? 25.900 48.210 32.604 1.00 14.37 144 ASP B N 1
ATOM 2310 C CA . ASP B 1 144 ? 24.603 47.618 32.878 1.00 14.14 144 ASP B CA 1
ATOM 2311 C C . ASP B 1 144 ? 24.898 46.622 33.987 1.00 13.90 144 ASP B C 1
ATOM 2312 O O . ASP B 1 144 ? 25.793 45.818 33.854 1.00 16.16 144 ASP B O 1
ATOM 2317 N N . TYR B 1 145 ? 24.178 46.673 35.096 1.00 14.54 145 TYR B N 1
ATOM 2318 C CA . TYR B 1 145 ? 24.602 45.910 36.269 1.00 12.45 145 TYR B CA 1
ATOM 2319 C C . TYR B 1 145 ? 23.452 45.370 37.084 1.00 12.00 145 TYR B C 1
ATOM 2320 O O . TYR B 1 145 ? 22.375 45.932 37.095 1.00 13.57 145 TYR B O 1
ATOM 2329 N N . ALA B 1 146 ? 23.694 44.262 37.765 1.00 12.32 146 ALA B N 1
ATOM 2330 C CA . ALA B 1 146 ? 22.839 43.847 38.866 1.00 12.80 146 ALA B CA 1
ATOM 2331 C C . ALA B 1 146 ? 23.700 43.739 40.106 1.00 9.66 146 ALA B C 1
ATOM 2332 O O . ALA B 1 146 ? 24.850 43.337 40.026 1.00 9.91 146 ALA B O 1
ATOM 2334 N N . ILE B 1 147 ? 23.141 44.136 41.242 1.00 11.47 147 ILE B N 1
ATOM 2335 C CA . ILE B 1 147 ? 23.771 43.935 42.539 1.00 10.22 147 ILE B CA 1
ATOM 2336 C C . ILE B 1 147 ? 22.928 42.945 43.335 1.00 10.68 147 ILE B C 1
ATOM 2337 O O . ILE B 1 147 ? 21.710 43.102 43.437 1.00 11.62 147 ILE B O 1
ATOM 2342 N N . LEU B 1 148 ? 23.570 41.896 43.845 1.00 9.71 148 LEU B N 1
ATOM 2343 C CA . LEU B 1 148 ? 22.906 40.901 44.695 1.00 10.74 148 LEU B CA 1
ATOM 2344 C C . LEU B 1 148 ? 23.381 41.056 46.139 1.00 11.14 148 LEU B C 1
ATOM 2345 O O . LEU B 1 148 ? 24.588 41.112 46.403 1.00 10.33 148 LEU B O 1
ATOM 2350 N N . ARG B 1 149 ? 22.436 41.134 47.072 1.00 11.22 149 ARG B N 1
ATOM 2351 C CA . ARG B 1 149 ? 22.782 41.256 48.489 1.00 10.94 149 ARG B CA 1
ATOM 2352 C C . ARG B 1 149 ? 22.342 40.003 49.235 1.00 11.31 149 ARG B C 1
ATOM 2353 O O . ARG B 1 149 ? 21.232 39.940 49.731 1.00 12.25 149 ARG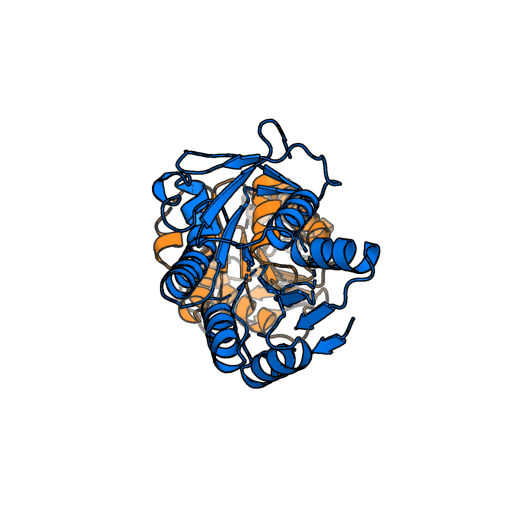 B O 1
ATOM 2361 N N . PRO B 1 150 ? 23.207 38.988 49.293 1.00 11.46 150 PRO B N 1
ATOM 2362 C CA . PRO B 1 150 ? 22.759 37.759 49.952 1.00 12.81 150 PRO B CA 1
ATOM 2363 C C . PRO B 1 150 ? 22.727 37.909 51.462 1.00 13.40 150 PRO B C 1
ATOM 2364 O O . PRO B 1 150 ? 23.509 38.673 52.018 1.00 12.19 150 PRO B O 1
ATOM 2368 N N . GLY B 1 151 ? 21.826 37.182 52.117 1.00 14.11 151 GLY B N 1
ATOM 2369 C CA . GLY B 1 151 ? 21.905 37.022 53.556 1.00 13.85 151 GLY B CA 1
ATOM 2370 C C . GLY B 1 151 ? 23.091 36.146 53.920 1.00 12.84 151 GLY B C 1
ATOM 2371 O O . GLY B 1 151 ? 23.966 35.920 53.095 1.00 13.10 151 GLY B O 1
ATOM 2372 N N . GLY B 1 152 ? 23.102 35.634 55.149 1.00 13.69 152 GLY B N 1
ATOM 2373 C CA . GLY B 1 152 ? 24.164 34.775 55.629 1.00 12.71 152 GLY B CA 1
ATOM 2374 C C . GLY B 1 152 ? 24.392 33.580 54.735 1.00 15.65 152 GLY B C 1
ATOM 2375 O O . GLY B 1 152 ? 23.451 32.921 54.278 1.00 15.15 152 GLY B O 1
ATOM 2376 N N . LEU B 1 153 ? 25.659 33.303 54.471 1.00 15.83 153 LEU B N 1
ATOM 2377 C CA . LEU B 1 153 ? 25.997 32.274 53.514 1.00 17.20 153 LEU B CA 1
ATOM 2378 C C . LEU B 1 153 ? 26.171 30.945 54.192 1.00 18.06 153 LEU B C 1
ATOM 2379 O O . LEU B 1 153 ? 27.017 30.787 55.062 1.00 19.15 153 LEU B O 1
ATOM 2384 N N . LEU B 1 154 ? 25.356 29.986 53.781 1.00 19.72 154 LEU B N 1
ATOM 2385 C CA . LEU B 1 154 ? 25.467 28.621 54.261 1.00 19.49 154 LEU B CA 1
ATOM 2386 C C . LEU B 1 154 ? 26.037 27.732 53.160 1.00 22.10 154 LEU B C 1
ATOM 2387 O O . LEU B 1 154 ? 26.315 28.200 52.057 1.00 21.75 154 LEU B O 1
ATOM 2392 N N . ASP B 1 155 ? 26.198 26.443 53.440 1.00 25.06 155 ASP B N 1
ATOM 2393 C CA . ASP B 1 155 ? 26.852 25.575 52.469 1.00 25.89 155 ASP B CA 1
ATOM 2394 C C . ASP B 1 155 ? 26.041 24.408 51.908 1.00 23.16 155 ASP B C 1
ATOM 2395 O O . ASP B 1 155 ? 26.595 23.392 51.505 1.00 26.41 155 ASP B O 1
ATOM 2400 N N . GLY B 1 156 ? 24.733 24.566 51.837 1.00 21.91 156 GLY B N 1
ATOM 2401 C CA . GLY B 1 156 ? 23.903 23.497 51.312 1.00 22.61 156 GLY B CA 1
ATOM 2402 C C . GLY B 1 156 ? 23.905 23.457 49.801 1.00 24.98 156 GLY B C 1
ATOM 2403 O O . GLY B 1 156 ? 24.554 24.271 49.139 1.00 24.71 156 GLY B O 1
ATOM 2404 N N . ALA B 1 157 ? 23.193 22.489 49.244 1.00 25.64 157 ALA B N 1
ATOM 2405 C CA . ALA B 1 157 ? 23.013 22.447 47.812 1.00 24.51 157 ALA B CA 1
ATOM 2406 C C . ALA B 1 157 ? 21.953 23.465 47.464 1.00 24.78 157 ALA B C 1
ATOM 2407 O O . ALA B 1 157 ? 21.088 23.788 48.283 1.00 26.70 157 ALA B O 1
ATOM 2409 N N . ALA B 1 158 ? 22.028 23.972 46.243 1.00 21.14 158 ALA B N 1
ATOM 2410 C CA . ALA B 1 158 ? 20.983 24.811 45.726 1.00 23.80 158 ALA B CA 1
ATOM 2411 C C . ALA B 1 158 ? 19.610 24.166 45.894 1.00 23.88 158 ALA B C 1
ATOM 2412 O O . ALA B 1 158 ? 19.317 23.118 45.340 1.00 23.88 158 ALA B O 1
ATOM 2414 N N . THR B 1 159 ? 18.777 24.815 46.690 1.00 27.31 159 THR B N 1
ATOM 2415 C CA . THR B 1 159 ? 17.348 24.593 46.650 1.00 24.51 159 THR B CA 1
ATOM 2416 C C . THR B 1 159 ? 16.945 25.403 45.435 1.00 24.92 159 THR B C 1
ATOM 2417 O O . THR B 1 159 ? 17.800 25.968 44.772 1.00 31.82 159 THR B O 1
ATOM 2421 N N . GLY B 1 160 ? 15.680 25.487 45.091 1.00 24.91 160 GLY B N 1
ATOM 2422 C CA . GLY B 1 160 ? 15.360 26.440 44.040 1.00 25.59 160 GLY B CA 1
ATOM 2423 C C . GLY B 1 160 ? 14.595 27.577 44.669 1.00 27.34 160 GLY B C 1
ATOM 2424 O O . GLY B 1 160 ? 13.860 28.304 44.006 1.00 26.20 160 GLY B O 1
ATOM 2425 N N . LYS B 1 161 ? 14.768 27.720 45.977 1.00 26.63 161 LYS B N 1
ATOM 2426 C CA . LYS B 1 161 ? 13.794 28.442 46.788 1.00 27.61 161 LYS B CA 1
ATOM 2427 C C . LYS B 1 161 ? 14.213 29.860 47.224 1.00 26.23 161 LYS B C 1
ATOM 2428 O O . LYS B 1 161 ? 13.405 30.588 47.797 1.00 24.29 161 LYS B O 1
ATOM 2434 N N . ALA B 1 162 ? 15.455 30.250 46.942 1.00 20.82 162 ALA B N 1
ATOM 2435 C CA . ALA B 1 162 ? 15.906 31.605 47.250 1.00 23.60 162 ALA B CA 1
ATOM 2436 C C . ALA B 1 162 ? 15.196 32.662 46.395 1.00 21.21 162 ALA B C 1
ATOM 2437 O O . ALA B 1 162 ? 15.116 32.545 45.170 1.00 23.46 162 ALA B O 1
ATOM 2439 N N . GLN B 1 163 ? 14.697 33.702 47.047 1.00 20.77 163 GLN B N 1
ATOM 2440 C CA . GLN B 1 163 ? 14.007 34.791 46.365 1.00 22.37 163 GLN B CA 1
ATOM 2441 C C . GLN B 1 163 ? 14.850 36.044 46.135 1.00 19.35 163 GLN B C 1
ATOM 2442 O O . GLN B 1 163 ? 15.616 36.450 47.003 1.00 19.79 163 GLN B O 1
ATOM 2448 N N . ARG B 1 164 ? 14.685 36.658 44.966 1.00 19.05 164 ARG B N 1
ATOM 2449 C CA . ARG B 1 164 ? 15.168 38.012 44.720 1.00 19.57 164 ARG B CA 1
ATOM 2450 C C . ARG B 1 164 ? 14.129 39.027 45.186 1.00 22.34 164 ARG B C 1
ATOM 2451 O O . ARG B 1 164 ? 13.054 39.149 44.587 1.00 24.65 164 ARG B O 1
ATOM 2459 N N . ILE B 1 165 ? 14.462 39.761 46.244 1.00 19.57 165 ILE B N 1
ATOM 2460 C CA . ILE B 1 165 ? 13.539 40.711 46.843 1.00 22.92 165 ILE B CA 1
ATOM 2461 C C . ILE B 1 165 ? 14.074 42.138 46.730 1.00 24.94 165 ILE B C 1
ATOM 2462 O O . ILE B 1 165 ? 15.254 42.390 46.982 1.00 20.87 165 ILE B O 1
ATOM 2467 N N . GLN B 1 166 ? 13.211 43.080 46.366 1.00 30.59 166 GLN B N 1
ATOM 2468 C CA . GLN B 1 166 ? 13.651 44.469 46.266 1.00 31.91 166 GLN B CA 1
ATOM 2469 C C . GLN B 1 166 ? 13.013 45.364 47.317 1.00 34.02 166 GLN B C 1
ATOM 2470 O O . GLN B 1 166 ? 13.701 45.927 48.166 1.00 36.98 166 GLN B O 1
ATOM 2476 N N . ASN B 1 167 ? 11.694 45.485 47.264 1.00 38.25 167 ASN B N 1
ATOM 2477 C CA . ASN B 1 167 ? 11.007 46.537 48.013 1.00 48.86 167 ASN B CA 1
ATOM 2478 C C . ASN B 1 167 ? 11.049 46.363 49.531 1.00 50.97 167 ASN B C 1
ATOM 2479 O O . ASN B 1 167 ? 10.533 47.204 50.269 1.00 56.51 167 ASN B O 1
ATOM 2481 N N . GLN B 1 168 ? 11.660 45.277 49.992 1.00 43.58 168 GLN B N 1
ATOM 2482 C CA . GLN B 1 168 ? 11.660 44.960 51.407 1.00 43.99 168 GLN B CA 1
ATOM 2483 C C . GLN B 1 168 ? 13.034 45.148 52.020 1.00 48.21 168 GLN B C 1
ATOM 2484 O O . GLN B 1 168 ? 14.058 45.204 51.319 1.00 49.19 168 GLN B O 1
ATOM 2486 N N . GLU B 1 169 ? 13.034 45.291 53.339 1.00 46.73 169 GLU B N 1
ATOM 2487 C CA . GLU B 1 169 ? 14.192 44.944 54.132 1.00 47.69 169 GLU B CA 1
ATOM 2488 C C . GLU B 1 169 ? 13.913 43.501 54.549 1.00 45.07 169 GLU B C 1
ATOM 2489 O O . GLU B 1 169 ? 12.756 43.066 54.571 1.00 46.41 169 GLU B O 1
ATOM 2491 N N . CYS B 1 170 ? 14.964 42.750 54.845 1.00 38.52 170 CYS B N 1
ATOM 2492 C CA . CYS B 1 170 ? 14.796 41.370 55.254 1.00 31.76 170 CYS B CA 1
ATOM 2493 C C . CYS B 1 170 ? 16.080 40.782 55.815 1.00 29.90 170 CYS B C 1
ATOM 2494 O O . CYS B 1 170 ? 17.173 41.333 55.655 1.00 31.43 170 CYS B O 1
ATOM 2497 N N . HIS B 1 171 ? 15.928 39.656 56.488 1.00 24.69 171 HIS B N 1
ATOM 2498 C CA . HIS B 1 171 ? 17.028 39.002 57.146 1.00 24.42 171 HIS B CA 1
ATOM 2499 C C . HIS B 1 171 ? 16.901 37.537 56.827 1.00 24.36 171 HIS B C 1
ATOM 2500 O O . HIS B 1 171 ? 15.825 37.065 56.457 1.00 28.88 171 HIS B O 1
ATOM 2507 N N . GLY B 1 172 ? 18.001 36.817 56.942 1.00 22.61 172 GLY B N 1
ATOM 2508 C CA . GLY B 1 172 ? 17.970 35.401 56.655 1.00 23.52 172 GLY B CA 1
ATOM 2509 C C . GLY B 1 172 ? 19.235 34.886 56.008 1.00 18.52 172 GLY B C 1
ATOM 2510 O O . GLY B 1 172 ? 20.249 35.576 55.922 1.00 15.59 172 GLY B O 1
ATOM 2511 N N . PHE B 1 173 ? 19.161 33.647 55.554 1.00 19.54 173 PHE B N 1
ATOM 2512 C CA . PHE B 1 173 ? 20.315 32.973 55.001 1.00 17.87 173 PHE B CA 1
ATOM 2513 C C . PHE B 1 173 ? 20.049 32.495 53.587 1.00 17.56 173 PHE B C 1
ATOM 2514 O O . PHE B 1 173 ? 18.910 32.511 53.102 1.00 15.92 173 PHE B O 1
ATOM 2522 N N . ILE B 1 174 ? 21.120 32.055 52.940 1.00 16.00 174 ILE B N 1
ATOM 2523 C CA . ILE B 1 174 ? 21.054 31.539 51.589 1.00 14.29 174 ILE B CA 1
ATOM 2524 C C . ILE B 1 174 ? 22.283 30.664 51.360 1.00 15.74 174 ILE B C 1
ATOM 2525 O O . ILE B 1 174 ? 23.369 30.956 51.871 1.00 16.83 174 ILE B O 1
ATOM 2530 N N . ASN B 1 175 ? 22.097 29.564 50.640 1.00 15.24 175 ASN B N 1
ATOM 2531 C CA . ASN B 1 175 ? 23.211 28.727 50.225 1.00 14.94 175 ASN B CA 1
ATOM 2532 C C . ASN B 1 175 ? 23.994 29.394 49.119 1.00 16.85 175 ASN B C 1
ATOM 2533 O O . ASN B 1 175 ? 23.412 30.025 48.212 1.00 15.42 175 ASN B O 1
ATOM 2538 N N . ARG B 1 176 ? 25.316 29.261 49.201 1.00 17.08 176 ARG B N 1
ATOM 2539 C CA . ARG B 1 176 ? 26.210 29.794 48.181 1.00 16.92 176 ARG B CA 1
ATOM 2540 C C . ARG B 1 176 ? 25.821 29.338 46.769 1.00 14.98 176 ARG B C 1
ATOM 2541 O O . ARG B 1 176 ? 25.828 30.126 45.823 1.00 14.82 176 ARG B O 1
ATOM 2549 N N . ALA B 1 177 ? 25.440 28.074 46.646 1.00 17.67 177 ALA B N 1
ATOM 2550 C CA . ALA B 1 177 ? 25.049 27.502 45.368 1.00 18.06 177 ALA B CA 1
ATOM 2551 C C . ALA B 1 177 ? 23.757 28.120 44.821 1.00 18.58 177 ALA B C 1
ATOM 2552 O O . ALA B 1 177 ? 23.531 28.135 43.609 1.00 18.21 177 ALA B O 1
ATOM 2554 N N . ASP B 1 178 ? 22.900 28.617 45.705 1.00 17.28 178 ASP B N 1
ATOM 2555 C CA . ASP B 1 178 ? 21.718 29.337 45.251 1.00 15.35 178 ASP B CA 1
ATOM 2556 C C . ASP B 1 178 ? 22.039 30.738 44.745 1.00 13.73 178 ASP B C 1
ATOM 2557 O O . ASP B 1 178 ? 21.378 31.250 43.839 1.00 13.46 178 ASP B O 1
ATOM 2562 N N . VAL B 1 179 ? 23.045 31.367 45.335 1.00 12.68 179 VAL B N 1
ATOM 2563 C CA . VAL B 1 179 ? 23.485 32.651 44.833 1.00 12.21 179 VAL B CA 1
ATOM 2564 C C . VAL B 1 179 ? 24.022 32.417 43.422 1.00 11.82 179 VAL B C 1
ATOM 2565 O O . VAL B 1 179 ? 23.796 33.212 42.520 1.00 11.17 179 VAL B O 1
ATOM 2569 N N . ALA B 1 180 ? 24.715 31.301 43.242 1.00 12.34 180 ALA B N 1
ATOM 2570 C CA . ALA B 1 180 ? 25.296 30.978 41.955 1.00 12.56 180 ALA B CA 1
ATOM 2571 C C . ALA B 1 180 ? 24.190 30.732 40.953 1.00 11.99 180 ALA B C 1
ATOM 2572 O O . ALA B 1 180 ? 24.256 31.230 39.844 1.00 12.54 180 ALA B O 1
ATOM 2574 N N . ALA B 1 181 ? 23.149 30.012 41.364 1.00 11.69 181 ALA B N 1
ATOM 2575 C CA . ALA B 1 181 ? 22.009 29.757 40.500 1.00 11.01 181 ALA B CA 1
ATOM 2576 C C . ALA B 1 181 ? 21.336 31.053 40.062 1.00 12.08 181 ALA B C 1
ATOM 2577 O O . ALA B 1 181 ? 20.890 31.181 38.917 1.00 12.21 181 ALA B O 1
ATOM 2579 N N . HIS B 1 182 ? 21.258 32.019 40.970 1.00 11.38 182 HIS B N 1
ATOM 2580 C CA . HIS B 1 182 ? 20.667 33.299 40.625 1.00 10.46 182 HIS B CA 1
ATOM 2581 C C . HIS B 1 182 ? 21.572 34.121 39.736 1.00 10.90 182 HIS B C 1
ATOM 2582 O O . HIS B 1 182 ? 21.095 34.829 38.853 1.00 11.26 182 HIS B O 1
ATOM 2589 N N . ILE B 1 183 ? 22.878 34.037 39.974 1.00 10.87 183 ILE B N 1
ATOM 2590 C CA . ILE B 1 183 ? 23.83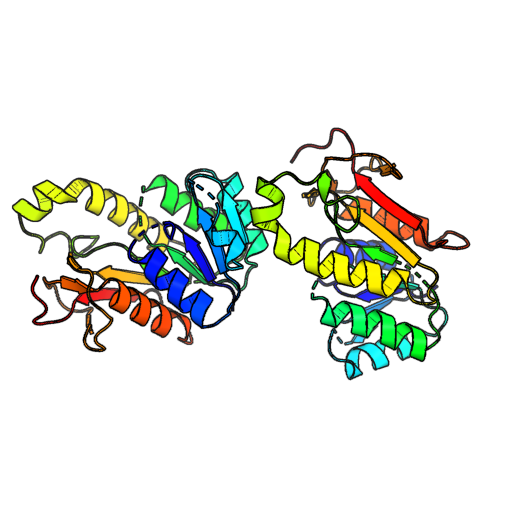9 34.686 39.089 1.00 10.61 183 ILE B CA 1
ATOM 2591 C C . ILE B 1 183 ? 23.654 34.170 37.665 1.00 9.53 183 ILE B C 1
ATOM 2592 O O . ILE B 1 183 ? 23.664 34.935 36.717 1.00 10.96 183 ILE B O 1
ATOM 2597 N N . HIS B 1 184 ? 23.447 32.868 37.536 1.00 10.31 184 HIS B N 1
ATOM 2598 C CA . HIS B 1 184 ? 23.142 32.232 36.260 1.00 11.75 184 HIS B CA 1
ATOM 2599 C C . HIS B 1 184 ? 21.868 32.754 35.564 1.00 12.72 184 HIS B C 1
ATOM 2600 O O . HIS B 1 184 ? 21.891 33.060 34.360 1.00 11.19 184 HIS B O 1
ATOM 2607 N N . GLU B 1 185 ? 20.772 32.865 36.323 1.00 13.13 185 GLU B N 1
ATOM 2608 C CA . GLU B 1 185 ? 19.517 33.412 35.807 1.00 12.37 185 GLU B CA 1
ATOM 2609 C C . GLU B 1 185 ? 19.728 34.805 35.269 1.00 13.20 185 GLU B C 1
ATOM 2610 O O . GLU B 1 185 ? 19.263 35.132 34.171 1.00 14.32 185 GLU B O 1
ATOM 2616 N N . LEU B 1 186 ? 20.418 35.628 36.056 1.00 11.26 186 LEU B N 1
ATOM 2617 C CA . LEU B 1 186 ? 20.670 37.013 35.681 1.00 10.53 186 LEU B CA 1
ATOM 2618 C C . LEU B 1 186 ? 21.518 37.091 34.408 1.00 12.22 186 LEU B C 1
ATOM 2619 O O . LEU B 1 186 ? 21.276 37.918 33.544 1.00 12.32 186 LEU B O 1
ATOM 2624 N N . ALA B 1 187 ? 22.499 36.199 34.288 1.00 12.96 187 ALA B N 1
ATOM 2625 C CA . ALA B 1 187 ? 23.374 36.165 33.122 1.00 13.58 187 ALA B CA 1
ATOM 2626 C C . ALA B 1 187 ? 22.636 35.789 31.841 1.00 13.98 187 ALA B C 1
ATOM 2627 O O . ALA B 1 187 ? 23.018 36.216 30.760 1.00 15.93 187 ALA B O 1
ATOM 2629 N N . ASN B 1 188 ? 21.574 34.999 31.960 1.00 14.96 188 ASN B N 1
ATOM 2630 C CA . ASN B 1 188 ? 20.733 34.682 30.800 1.00 14.97 188 ASN B CA 1
ATOM 2631 C C . ASN B 1 188 ? 19.652 35.726 30.516 1.00 14.54 188 ASN B C 1
ATOM 2632 O O . ASN B 1 188 ? 18.837 35.549 29.623 1.00 16.24 188 ASN B O 1
ATOM 2637 N N . ALA B 1 189 ? 19.639 36.814 31.276 1.00 13.74 189 ALA B N 1
ATOM 2638 C CA . ALA B 1 189 ? 18.622 37.839 31.084 1.00 13.11 189 ALA B CA 1
ATOM 2639 C C . ALA B 1 189 ? 18.988 38.753 29.907 1.00 11.67 189 ALA B C 1
ATOM 2640 O O . ALA B 1 189 ? 20.157 38.917 29.578 1.00 13.39 189 ALA B O 1
ATOM 2642 N N . PRO B 1 190 ? 17.988 39.329 29.244 1.00 11.08 190 PRO B N 1
ATOM 2643 C CA . PRO B 1 190 ? 18.294 40.236 28.131 1.00 13.47 190 PRO B CA 1
ATOM 2644 C C . PRO B 1 190 ? 19.063 41.485 28.571 1.00 13.35 190 PRO B C 1
ATOM 2645 O O . PRO B 1 190 ? 19.749 42.073 27.754 1.00 15.98 190 PRO B O 1
ATOM 2649 N N . ALA B 1 191 ? 18.930 41.877 29.831 1.00 11.80 191 ALA B N 1
ATOM 2650 C CA . ALA B 1 191 ? 19.624 43.030 30.381 1.00 13.79 191 ALA B CA 1
ATOM 2651 C C . ALA B 1 191 ? 19.603 42.905 31.907 1.00 14.74 191 ALA B C 1
ATOM 2652 O O . ALA B 1 191 ? 18.773 42.197 32.465 1.00 13.59 191 ALA B O 1
ATOM 2654 N N . LEU B 1 192 ? 20.519 43.591 32.576 1.00 16.05 192 LEU B N 1
ATOM 2655 C CA . LEU B 1 192 ? 20.591 43.553 34.032 1.00 17.40 192 LEU B CA 1
ATOM 2656 C C . LEU B 1 192 ? 19.768 44.683 34.642 1.00 14.49 192 LEU B C 1
ATOM 2657 O O . LEU B 1 192 ? 19.205 44.523 35.727 1.00 13.42 192 LEU B O 1
ATOM 2662 N N . ASN B 1 193 ? 19.733 45.818 33.944 1.00 13.89 193 ASN B N 1
ATOM 2663 C CA . ASN B 1 193 ? 18.827 46.940 34.267 1.00 15.65 193 ASN B CA 1
ATOM 2664 C C . ASN B 1 193 ? 19.115 47.769 35.520 1.00 15.27 193 ASN B C 1
ATOM 2665 O O . ASN B 1 193 ? 18.214 48.424 36.041 1.00 17.28 193 ASN B O 1
ATOM 2670 N N . GLN B 1 194 ? 20.355 47.754 35.991 1.00 14.42 194 GLN B N 1
ATOM 2671 C CA . GLN B 1 194 ? 20.727 48.526 37.176 1.00 15.41 194 GLN B CA 1
ATOM 2672 C C . GLN B 1 194 ? 19.909 48.161 38.429 1.00 14.28 194 GLN B C 1
ATOM 2673 O O . GLN B 1 194 ? 19.649 49.002 39.269 1.00 18.32 194 GLN B O 1
ATOM 2679 N N . GLN B 1 195 ? 19.534 46.896 38.552 1.00 13.64 195 GLN B N 1
ATOM 2680 C CA . GLN B 1 195 ? 18.726 46.420 39.660 1.00 13.68 195 GLN B CA 1
ATOM 2681 C C . GLN B 1 195 ? 19.556 46.029 40.885 1.00 14.23 195 GLN B C 1
ATOM 2682 O O . GLN B 1 195 ? 20.690 45.583 40.761 1.00 13.05 195 GLN B O 1
ATOM 2688 N N . VAL B 1 196 ? 18.962 46.193 42.063 1.00 15.01 196 VAL B N 1
ATOM 2689 C CA . VAL B 1 196 ? 19.546 45.740 43.318 1.00 13.31 196 VAL B CA 1
ATOM 2690 C C . VAL B 1 196 ? 18.599 44.775 44.018 1.00 12.27 196 VAL B C 1
ATOM 2691 O O . VAL B 1 196 ? 17.412 45.063 44.191 1.00 13.69 196 VAL B O 1
ATOM 2695 N N . TYR B 1 197 ? 19.120 43.621 44.408 1.00 13.27 197 TYR B N 1
ATOM 2696 C CA . TYR B 1 197 ? 18.300 42.593 45.050 1.00 12.47 197 TYR B CA 1
ATOM 2697 C C . TYR B 1 197 ? 18.905 42.091 46.337 1.00 14.20 197 TYR B C 1
ATOM 2698 O O . TYR B 1 197 ? 20.115 41.801 46.408 1.00 12.91 197 TYR B O 1
ATOM 2707 N N . SER B 1 198 ? 18.052 41.949 47.346 1.00 15.89 198 SER B N 1
ATOM 2708 C CA . SER B 1 198 ? 18.356 41.077 48.469 1.00 14.86 198 SER B CA 1
ATOM 2709 C C . SER B 1 198 ? 18.085 39.646 48.032 1.00 15.38 198 SER B C 1
ATOM 2710 O O . SER B 1 198 ? 17.227 39.390 47.194 1.00 16.28 198 SER B O 1
ATOM 2713 N N . LEU B 1 199 ? 18.846 38.717 48.583 1.00 13.92 199 LEU B N 1
ATOM 2714 C CA . LEU B 1 199 ? 18.738 37.333 48.196 1.00 14.11 199 LEU B CA 1
ATOM 2715 C C . LEU B 1 199 ? 18.751 36.502 49.449 1.00 14.96 199 LEU B C 1
ATOM 2716 O O . LEU B 1 199 ? 19.804 36.253 50.037 1.00 14.83 199 LEU B O 1
ATOM 2721 N N . ILE B 1 200 ? 17.573 36.086 49.874 1.00 15.76 200 ILE B N 1
ATOM 2722 C CA . ILE B 1 200 ? 17.477 35.186 51.005 1.00 21.88 200 ILE B CA 1
ATOM 2723 C C . ILE B 1 200 ? 16.609 34.016 50.592 1.00 21.49 200 ILE B C 1
ATOM 2724 O O . ILE B 1 200 ? 15.872 34.095 49.611 1.00 21.08 200 ILE B O 1
ATOM 2729 N N . GLU B 1 201 ? 16.714 32.921 51.326 1.00 20.39 201 GLU B N 1
ATOM 2730 C CA . GLU B 1 201 ? 15.703 31.892 51.215 1.00 24.66 201 GLU B CA 1
ATOM 2731 C C . GLU B 1 201 ? 14.868 31.946 52.477 1.00 23.40 201 GLU B C 1
ATOM 2732 O O . GLU B 1 201 ? 15.378 31.640 53.548 1.00 21.74 201 GLU B O 1
ATOM 2738 N N . PRO B 1 202 ? 13.585 32.348 52.354 1.00 27.89 202 PRO B N 1
ATOM 2739 C CA . PRO B 1 202 ? 12.719 32.449 53.538 1.00 30.47 202 PRO B CA 1
ATOM 2740 C C . PRO B 1 202 ? 12.667 31.082 54.179 1.00 30.83 202 PRO B C 1
ATOM 2741 O O . PRO B 1 202 ? 12.476 30.116 53.432 1.00 35.38 202 PRO B O 1
ATOM 2745 N N . ASP B 1 203 ? 12.888 31.005 55.488 1.00 27.96 203 ASP B N 1
ATOM 2746 C CA . ASP B 1 203 ? 12.804 29.753 56.255 1.00 32.18 203 ASP B CA 1
ATOM 2747 C C . ASP B 1 203 ? 14.099 28.964 56.320 1.00 28.30 203 ASP B C 1
ATOM 2748 O O . ASP B 1 203 ? 14.187 28.000 57.072 1.00 32.95 203 ASP B O 1
ATOM 2753 N N . LEU B 1 204 ? 15.098 29.342 55.540 1.00 25.28 204 LEU B N 1
ATOM 2754 C CA . LEU B 1 204 ? 16.392 28.674 55.645 1.00 25.44 204 LEU B CA 1
ATOM 2755 C C . LEU B 1 204 ? 17.111 29.086 56.943 1.00 26.75 204 LEU B C 1
ATOM 2756 O O . LEU B 1 204 ? 17.356 30.269 57.180 1.00 27.35 204 LEU B O 1
ATOM 2761 N N . LYS B 1 205 ? 17.434 28.110 57.786 1.00 27.27 205 LYS B N 1
ATOM 2762 C CA . LYS B 1 205 ? 18.174 28.371 59.028 1.00 29.34 205 LYS B CA 1
ATOM 2763 C C . LYS B 1 205 ? 19.434 27.517 59.049 1.00 29.61 205 LYS B C 1
ATOM 2764 O O . LYS B 1 205 ? 19.481 26.453 58.427 1.00 30.71 205 LYS B O 1
ATOM 2770 N N . PRO B 1 206 ? 20.472 27.983 59.746 1.00 27.14 206 PRO B N 1
ATOM 2771 C CA . PRO B 1 206 ? 21.634 27.109 59.904 1.00 31.06 206 PRO B CA 1
ATOM 2772 C C . PRO B 1 206 ? 21.280 25.825 60.650 1.00 32.37 206 PRO B C 1
ATOM 2773 O O . PRO B 1 206 ? 22.128 24.930 60.653 1.00 40.70 206 PRO B O 1
#

B-factor: mean 21.75, std 8.37, range [7.41, 85.57]

Nearest PDB structures (foldseek):
  5guy-assembly1_A  TM=1.006E+00  e=1.832E-35  Escherichia coli CFT073
  5guy-assembly2_B  TM=9.952E-01  e=4.804E-32  Escherichia coli CFT073
  5ffq-assembly1_B  TM=9.895E-01  e=1.174E-30  Escherichia coli O157:H7
  3dqp-assembly1_A-2  TM=7.989E-01  e=5.439E-10  Lactococcus lactis subsp. lactis
  4ipt-assembly1_A  TM=8.018E-01  e=1.181E-08  Veillonella parvula DSM 2008

Organism: Escherichia coli O6:H1 (strain CFT073 / ATCC 700928 / UPEC) (NCBI:txid199310)

Sequence (373 aa):
TPWLLFGAGGVGARTLELALAEQRPVVAVIVQVFCDASVVAAACRAAGPDALIISTDYLAHRTVIDEAEKAGITRILVTSLGCGDSWPFLSERAKAAFGQAVREKTLAESWLQTSQLDYAILRPGGLLDGAATGKAQRIQNQECHGFINRADVAAHIHELANAPALNQQVYSLIEPDLKPTPWLLFGAGGVGARTLELALAEQRPVVAVIRHTKLAQQGVQVFTGDACDASVVAAACRAAGPDALIISTDYLAHRTVIDEAEKAGITRILVTSLGCGDSWPFLSERAKAAFGQAVREKTLAESWLQTSQLDYAILRPGGLLDGAATGKAQRIQNQECHGFINRADVAAHIHELANAPALNQQVYSLIEPDLKP